Protein AF-A0A7V9S5X5-F1 (afdb_monomer_lite)

Radius of gyration: 24.32 Å; chains: 1; bounding box: 63×50×108 Å

pLDDT: mean 90.34, std 16.12, range [34.72, 98.94]

Sequence (319 aa):
MARSLAAAAFALISLLSMPTSYGGSATWFAKPLSNDWNTATNWLPTTVPNSPAESAVFDASDRTAISLSDSVEVNGLTFSAGASAYTITPGIPKTLTLGGTGIINHSGIRQTFVSTGSGTSFLPAFRFINGAAAGSSTMFVVNGGPGLPEFAGSPGIDFLDSSTADHASFAVHGGEVNQAHGGLISFSGRSTAGSGTFTNNGGAASEAGGGGITFSGASTAGSGTFTNGGGAGYSAGGGFTEFSDTSTAGSGTFINNGGAFRGAFEGFTVLFGTSTAGNGIFINNGASVDETAPGHTGFGGFATAGSGTFINNTGAVSG

Secondary structure (DSSP, 8-state):
-PPP--------------------EEEEPSS-SSSBTT-GGGEESSS---STT-EEEE-S-S--EEE-SS-EEEEEEEE-TT----EEE--TT--EEEEEEEEEE-SSS-EEEEE--BSS----SEEE-TT-B--SSEEEEEPPP---STT-BPPEEEE-TT-B-TT-EEEE---SSTTPPPPEEEE-TT-B-TT-EEEEPPPSSTTPPPPEEEE-TT-B-TT-EEEEPPP-STTPPPPEEEE-TT-B-TT-EEEEEPPSSTTPPPPEEEE-TT-B-TT-EEEEEPPSSTT-PPPEEEE-TT-B-TT-EEEEPPPSS--

Structure (mmCIF, N/CA/C/O backbone):
data_AF-A0A7V9S5X5-F1
#
_entry.id   AF-A0A7V9S5X5-F1
#
loop_
_atom_site.group_PDB
_atom_site.id
_atom_site.type_symbol
_atom_site.label_atom_id
_atom_site.label_alt_id
_atom_site.label_comp_id
_atom_site.label_asym_id
_atom_site.label_entity_id
_atom_site.label_seq_id
_atom_site.pdbx_PDB_ins_code
_atom_site.Cartn_x
_atom_site.Cartn_y
_atom_site.Cartn_z
_atom_site.occupancy
_atom_site.B_iso_or_equiv
_atom_site.auth_seq_id
_atom_site.auth_comp_id
_atom_site.auth_asym_id
_atom_site.auth_atom_id
_atom_site.pdbx_PDB_model_num
ATOM 1 N N . MET A 1 1 ? 40.181 -28.793 75.139 1.00 41.94 1 MET A N 1
ATOM 2 C CA . MET A 1 1 ? 39.935 -27.539 74.393 1.00 41.94 1 MET A CA 1
ATOM 3 C C . MET A 1 1 ? 39.116 -27.877 73.158 1.00 41.94 1 MET A C 1
ATOM 5 O O . MET A 1 1 ? 39.686 -28.306 72.167 1.00 41.94 1 MET A O 1
ATOM 9 N N . ALA A 1 2 ? 37.790 -27.773 73.240 1.00 34.72 2 ALA A N 1
ATOM 10 C CA . ALA A 1 2 ? 36.897 -27.993 72.104 1.00 34.72 2 ALA A CA 1
ATOM 11 C C . ALA A 1 2 ? 36.454 -26.626 71.565 1.00 34.72 2 ALA A C 1
ATOM 13 O O . ALA A 1 2 ? 35.961 -25.799 72.331 1.00 34.72 2 ALA A O 1
ATOM 14 N N . ARG A 1 3 ? 36.690 -26.376 70.273 1.00 40.75 3 ARG A N 1
ATOM 15 C CA . ARG A 1 3 ? 36.200 -25.200 69.541 1.00 40.75 3 ARG A CA 1
ATOM 16 C C . ARG A 1 3 ? 35.001 -25.611 68.688 1.00 40.75 3 ARG A C 1
ATOM 18 O O . ARG A 1 3 ? 35.014 -26.670 68.069 1.00 40.75 3 ARG A O 1
ATOM 25 N N . SER A 1 4 ? 33.984 -24.762 68.716 1.00 42.94 4 SER A N 1
ATOM 26 C CA . SER A 1 4 ? 32.728 -24.839 67.978 1.00 42.94 4 SER A CA 1
ATOM 27 C C . SER A 1 4 ? 32.932 -24.728 66.463 1.00 42.94 4 SER A C 1
ATOM 29 O O . SER A 1 4 ? 33.795 -23.981 66.005 1.00 42.94 4 SER A O 1
ATOM 31 N N . LEU A 1 5 ? 32.086 -25.417 65.690 1.00 39.12 5 LEU A N 1
ATOM 32 C CA . LEU A 1 5 ? 31.876 -25.141 64.269 1.00 39.12 5 LEU A CA 1
ATOM 33 C C . LEU A 1 5 ? 30.385 -24.874 64.039 1.00 39.12 5 LEU A C 1
ATOM 35 O O . LEU A 1 5 ? 29.538 -25.678 64.424 1.00 39.12 5 LEU A O 1
ATOM 39 N N . ALA A 1 6 ? 30.091 -23.726 63.439 1.00 39.06 6 ALA A N 1
ATOM 40 C CA . ALA A 1 6 ? 28.768 -23.263 63.051 1.00 39.06 6 ALA A CA 1
ATOM 41 C C . ALA A 1 6 ? 28.745 -22.961 61.543 1.00 39.06 6 ALA A C 1
ATOM 43 O O . ALA A 1 6 ? 29.772 -22.571 60.991 1.00 39.06 6 ALA A O 1
ATOM 44 N N . ALA A 1 7 ? 27.534 -23.037 60.971 1.00 36.56 7 ALA A N 1
ATOM 45 C CA . ALA A 1 7 ? 27.079 -22.496 59.679 1.00 36.56 7 ALA A CA 1
ATOM 46 C C . ALA A 1 7 ? 27.606 -23.203 58.402 1.00 36.56 7 ALA A C 1
ATOM 48 O O . ALA A 1 7 ? 28.710 -23.721 58.381 1.00 36.56 7 ALA A O 1
ATOM 49 N N . ALA A 1 8 ? 26.872 -23.298 57.288 1.00 36.72 8 ALA A N 1
ATOM 50 C CA . ALA A 1 8 ? 25.747 -22.496 56.811 1.00 36.72 8 ALA A CA 1
ATOM 51 C C . ALA A 1 8 ? 24.835 -23.313 55.867 1.00 36.72 8 ALA A C 1
ATOM 53 O O . ALA A 1 8 ? 25.320 -24.115 55.072 1.00 36.72 8 ALA A O 1
ATOM 54 N N . ALA A 1 9 ? 23.523 -23.064 55.915 1.00 40.03 9 ALA A N 1
ATOM 55 C CA . ALA A 1 9 ? 22.573 -23.501 54.895 1.00 40.03 9 ALA A CA 1
ATOM 56 C C . ALA A 1 9 ? 22.427 -22.386 53.846 1.00 40.03 9 ALA A C 1
ATOM 58 O O . ALA A 1 9 ? 21.991 -21.284 54.174 1.00 40.03 9 ALA A O 1
ATOM 59 N N . PHE A 1 10 ? 22.805 -22.658 52.596 1.00 41.94 10 PHE A N 1
ATOM 60 C CA . PHE A 1 10 ? 22.542 -21.765 51.468 1.00 41.94 10 PHE A CA 1
ATOM 61 C C . PHE A 1 10 ? 21.114 -22.003 50.963 1.00 41.94 10 PHE A C 1
ATOM 63 O O . PHE A 1 10 ? 20.824 -23.037 50.365 1.00 41.94 10 PHE A O 1
ATOM 70 N N . ALA A 1 11 ? 20.222 -21.044 51.213 1.00 40.19 11 ALA A N 1
ATOM 71 C CA . ALA A 1 11 ? 18.911 -20.989 50.581 1.00 40.19 11 ALA A CA 1
ATOM 72 C C . ALA A 1 11 ? 19.061 -20.388 49.175 1.00 40.19 11 ALA A C 1
ATOM 74 O O . ALA A 1 11 ? 19.469 -19.237 49.017 1.00 40.19 11 ALA A O 1
ATOM 75 N N . LEU A 1 12 ? 18.748 -21.183 48.154 1.00 41.31 12 LEU A N 1
ATOM 76 C CA . LEU A 1 12 ? 18.694 -20.755 46.761 1.00 41.31 12 LEU A CA 1
ATOM 77 C C . LEU A 1 12 ? 17.412 -19.931 46.552 1.00 41.31 12 LEU A C 1
ATOM 79 O O . LEU A 1 12 ? 16.322 -20.487 46.449 1.00 41.31 12 LEU A O 1
ATOM 83 N N . ILE A 1 13 ? 17.532 -18.604 46.517 1.00 46.84 13 ILE A N 1
ATOM 84 C CA . ILE A 1 13 ? 16.438 -17.716 46.106 1.00 46.84 13 ILE A CA 1
ATOM 85 C C . ILE A 1 13 ? 16.427 -17.702 44.576 1.00 46.84 13 ILE A C 1
ATOM 87 O O . ILE A 1 13 ? 17.192 -16.978 43.942 1.00 46.84 13 ILE A O 1
ATOM 91 N N . SER A 1 14 ? 15.566 -18.515 43.969 1.00 44.72 14 SER A N 1
ATOM 92 C CA . SER A 1 14 ? 15.210 -18.361 42.561 1.00 44.72 14 SER A CA 1
ATOM 93 C C . SER A 1 14 ? 14.316 -17.126 42.419 1.00 44.72 14 SER A C 1
ATOM 95 O O . SER A 1 14 ? 13.100 -17.212 42.600 1.00 44.72 14 SER A O 1
ATOM 97 N N . LEU A 1 15 ? 14.909 -15.967 42.111 1.00 40.62 15 LEU A N 1
ATOM 98 C CA . LEU A 1 15 ? 14.158 -14.849 41.543 1.00 40.62 15 LEU A CA 1
ATOM 99 C C . LEU A 1 15 ? 13.633 -15.296 40.172 1.00 40.62 15 LEU A C 1
ATOM 101 O O . LEU A 1 15 ? 14.357 -15.247 39.179 1.00 40.62 15 LEU A O 1
ATOM 105 N N . LEU A 1 16 ? 12.370 -15.722 40.108 1.00 41.03 16 LEU A N 1
ATOM 106 C CA . LEU A 1 16 ? 11.622 -15.643 38.860 1.00 41.03 16 LEU A CA 1
ATOM 107 C C . LEU A 1 16 ? 11.406 -14.158 38.565 1.00 41.03 16 LEU A C 1
ATOM 109 O O . LEU A 1 16 ? 10.440 -13.551 39.024 1.00 41.03 16 LEU A O 1
ATOM 113 N N . SER A 1 17 ? 12.312 -13.563 37.795 1.00 43.78 17 SER A N 1
ATOM 114 C CA . SER A 1 17 ? 11.986 -12.374 37.019 1.00 43.78 17 SER A CA 1
ATOM 115 C C . SER A 1 17 ? 10.973 -12.797 35.956 1.00 43.78 17 SER A C 1
ATOM 117 O O . SER A 1 17 ? 11.347 -13.218 34.862 1.00 43.78 17 SER A O 1
ATOM 119 N N . MET A 1 18 ? 9.683 -12.753 36.292 1.00 41.34 18 MET A N 1
ATOM 120 C CA . MET A 1 18 ? 8.650 -12.739 35.264 1.00 41.34 18 MET A CA 1
ATOM 121 C C . MET A 1 18 ? 8.892 -11.473 34.443 1.00 41.34 18 MET A C 1
ATOM 123 O O . MET A 1 18 ? 8.892 -10.388 35.033 1.00 41.34 18 MET A O 1
ATOM 127 N N . PRO A 1 19 ? 9.125 -11.549 33.122 1.00 42.12 19 PRO A N 1
ATOM 128 C CA . PRO A 1 19 ? 8.970 -10.356 32.321 1.00 42.12 19 PRO A CA 1
ATOM 129 C C . PRO A 1 19 ? 7.503 -9.959 32.467 1.00 42.12 19 PRO A C 1
ATOM 131 O O . PRO A 1 19 ? 6.603 -10.690 32.055 1.00 42.12 19 PRO A O 1
ATOM 134 N N . THR A 1 20 ? 7.240 -8.824 33.104 1.00 39.09 20 THR A N 1
ATOM 135 C CA . THR A 1 20 ? 5.944 -8.164 33.003 1.00 39.09 20 THR A CA 1
ATOM 136 C C . THR A 1 20 ? 5.789 -7.705 31.557 1.00 39.09 20 THR A C 1
ATOM 138 O O . THR A 1 20 ? 6.104 -6.567 31.220 1.00 39.09 20 THR A O 1
ATOM 141 N N . SER A 1 21 ? 5.344 -8.604 30.679 1.00 39.38 21 SER A N 1
ATOM 142 C CA . SER A 1 21 ? 4.702 -8.213 29.431 1.00 39.38 21 SER A CA 1
ATOM 143 C C . SER A 1 21 ? 3.352 -7.627 29.833 1.00 39.38 21 SER A C 1
ATOM 145 O O . SER A 1 21 ? 2.365 -8.342 29.973 1.00 39.38 21 SER A O 1
ATOM 147 N N . TYR A 1 22 ? 3.309 -6.321 30.100 1.00 48.03 22 TYR A N 1
ATOM 148 C CA . TYR A 1 22 ? 2.044 -5.586 30.116 1.00 48.03 22 TYR A CA 1
ATOM 149 C C . TYR A 1 22 ? 1.623 -5.344 28.663 1.00 48.03 22 TYR A C 1
ATOM 151 O O . TYR A 1 22 ? 1.585 -4.217 28.185 1.00 48.03 22 TYR A O 1
ATOM 159 N N . GLY A 1 23 ? 1.367 -6.434 27.939 1.00 55.59 23 GLY A N 1
ATOM 160 C CA . GLY A 1 23 ? 0.618 -6.391 26.695 1.00 55.59 23 GLY A CA 1
ATOM 161 C C . GLY A 1 23 ? -0.859 -6.496 27.031 1.00 55.59 23 GLY A C 1
ATOM 162 O O . GLY A 1 23 ? -1.426 -7.586 27.010 1.00 55.59 23 GLY A O 1
ATOM 163 N N . GLY A 1 24 ? -1.460 -5.381 27.451 1.00 79.56 24 GLY A N 1
ATOM 164 C CA . GLY A 1 24 ? -2.903 -5.321 27.660 1.00 79.56 24 GLY A CA 1
ATOM 165 C C . GLY A 1 24 ? -3.643 -5.591 26.350 1.00 79.56 24 GLY A C 1
ATOM 166 O O . GLY A 1 24 ? -3.124 -5.344 25.263 1.00 79.56 24 GLY A O 1
ATOM 167 N N . SER A 1 25 ? -4.865 -6.102 26.431 1.00 90.88 25 SER A N 1
ATOM 168 C CA . SER A 1 25 ? -5.758 -6.114 25.275 1.00 90.88 25 SER A CA 1
ATOM 169 C C . SER A 1 25 ? -7.074 -5.457 25.638 1.00 90.88 25 SER A C 1
ATOM 171 O O . SER A 1 25 ? -7.519 -5.527 26.786 1.00 90.88 25 SER A O 1
ATOM 173 N N . ALA A 1 26 ? -7.672 -4.802 24.652 1.00 97.12 26 ALA A N 1
ATOM 174 C CA . ALA A 1 26 ? -8.984 -4.201 24.769 1.00 97.12 26 ALA A CA 1
ATOM 175 C C . ALA A 1 26 ? -9.848 -4.694 23.608 1.00 97.12 26 ALA A C 1
ATOM 177 O O . ALA A 1 26 ? -9.416 -4.702 22.456 1.00 97.12 26 ALA A O 1
ATOM 178 N N . THR A 1 27 ? -11.062 -5.135 23.925 1.00 98.38 27 THR A N 1
ATOM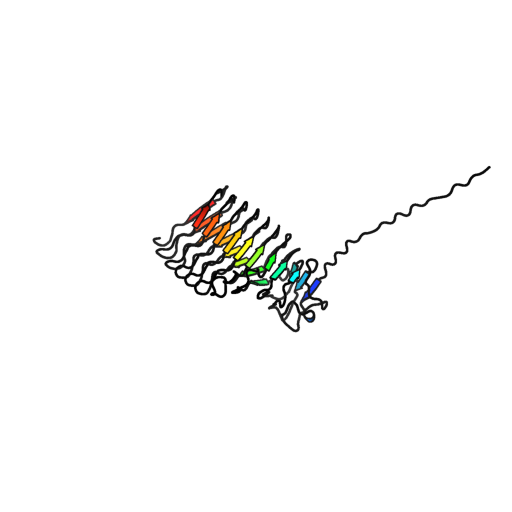 179 C CA . THR A 1 27 ? -12.001 -5.723 22.967 1.00 98.38 27 THR A CA 1
ATOM 180 C C . THR A 1 27 ? -13.062 -4.706 22.585 1.00 98.38 27 THR A C 1
ATOM 182 O O . THR A 1 27 ? -13.692 -4.120 23.464 1.00 98.38 27 THR A O 1
ATOM 185 N N . TRP A 1 28 ? -13.270 -4.486 21.292 1.00 98.62 28 TRP A N 1
ATOM 186 C CA . TRP A 1 28 ? -14.337 -3.624 20.793 1.00 98.62 28 TRP A CA 1
ATOM 187 C C . TRP A 1 28 ? -15.698 -4.207 21.173 1.00 98.62 28 TRP A C 1
ATOM 189 O O . TRP A 1 28 ? -15.959 -5.392 20.955 1.00 98.62 28 TRP A O 1
ATOM 199 N N . PHE A 1 29 ? -16.575 -3.396 21.764 1.00 97.88 29 PHE A N 1
ATOM 200 C CA . PHE A 1 29 ? -17.861 -3.894 22.241 1.00 97.88 29 PHE A CA 1
ATOM 201 C C . PHE A 1 29 ? -18.743 -4.430 21.109 1.00 97.88 29 PHE A C 1
ATOM 203 O O . PHE A 1 29 ? -18.710 -3.965 19.969 1.00 97.88 29 PHE A O 1
ATOM 210 N N . ALA A 1 30 ? -19.643 -5.347 21.470 1.00 97.62 30 ALA A N 1
ATOM 211 C CA . ALA A 1 30 ? -20.687 -5.808 20.562 1.00 97.62 30 ALA A CA 1
ATOM 212 C C . ALA A 1 30 ? -21.697 -4.703 20.194 1.00 97.62 30 ALA A C 1
ATOM 214 O O . ALA A 1 30 ? -22.331 -4.782 19.146 1.00 97.62 30 ALA A O 1
ATOM 215 N N . LYS A 1 31 ? -21.858 -3.702 21.073 1.00 97.44 31 LYS A N 1
ATOM 216 C CA . LYS A 1 31 ? -22.750 -2.542 20.910 1.00 97.44 31 LYS A CA 1
ATOM 217 C C . LYS A 1 31 ? -22.115 -1.267 21.488 1.00 97.44 31 LYS A C 1
ATOM 219 O O . LYS A 1 31 ? -22.556 -0.792 22.538 1.00 97.44 31 LYS A O 1
ATOM 224 N N . PRO A 1 32 ? -21.029 -0.752 20.891 1.00 97.38 32 PRO A N 1
ATOM 225 C CA . PRO A 1 32 ? -20.356 0.453 21.374 1.00 97.38 32 PRO A CA 1
ATOM 226 C C . PRO A 1 32 ? -21.280 1.671 21.230 1.00 97.38 32 PRO A C 1
ATOM 228 O O . PRO A 1 32 ? -22.263 1.626 20.492 1.00 97.38 32 PRO A O 1
ATOM 231 N N . LEU A 1 33 ? -20.986 2.779 21.915 1.00 94.81 33 LEU A N 1
ATOM 232 C CA . LEU A 1 33 ? -21.828 3.987 21.892 1.00 94.81 33 LEU A CA 1
ATOM 233 C C . LEU A 1 33 ? -21.559 4.883 20.687 1.00 94.81 33 LEU A C 1
ATOM 235 O O . LEU A 1 33 ? -22.497 5.503 20.179 1.00 94.81 33 LEU A O 1
ATOM 239 N N . SER A 1 34 ? -20.339 4.863 20.163 1.00 97.88 34 SER A N 1
ATOM 240 C CA . SER A 1 34 ? -19.958 5.508 18.905 1.00 97.88 34 SER A CA 1
ATOM 241 C C . SER A 1 34 ? -19.141 4.545 18.038 1.00 97.88 34 SER A C 1
ATOM 243 O O . SER A 1 34 ? -19.052 3.353 18.327 1.00 97.88 34 SER A O 1
ATOM 245 N N . ASN A 1 35 ? -18.587 5.052 16.942 1.00 98.06 35 ASN A N 1
ATOM 246 C CA . ASN A 1 35 ? -17.660 4.339 16.072 1.00 98.06 35 ASN A CA 1
ATOM 247 C C . ASN A 1 35 ? -16.204 4.825 16.216 1.00 98.06 35 ASN A C 1
ATOM 249 O O . ASN A 1 35 ? -15.349 4.467 15.412 1.00 98.06 35 ASN A O 1
ATOM 253 N N . ASP A 1 36 ? -15.934 5.665 17.215 1.00 98.38 36 ASP A N 1
ATOM 254 C CA . ASP A 1 36 ? -14.624 6.263 17.449 1.00 98.38 36 ASP A CA 1
ATOM 255 C C . ASP A 1 36 ? -13.731 5.331 18.276 1.00 98.38 36 ASP A C 1
ATOM 257 O O . ASP A 1 36 ? -14.073 4.964 19.405 1.00 98.38 36 ASP A O 1
ATOM 261 N N . TRP A 1 37 ? -12.573 4.975 17.722 1.00 98.62 37 TRP A N 1
ATOM 262 C CA . TRP A 1 37 ? -11.545 4.184 18.391 1.00 98.62 37 TRP A CA 1
ATOM 263 C C . TRP A 1 37 ? -11.112 4.839 19.700 1.00 98.62 37 TRP A C 1
ATOM 265 O O . TRP A 1 37 ? -10.952 4.156 20.706 1.00 98.62 37 TRP A O 1
ATOM 275 N N . ASN A 1 38 ? -10.945 6.160 19.740 1.00 98.38 38 ASN A N 1
ATOM 276 C CA . ASN A 1 38 ? -10.369 6.838 20.906 1.00 98.38 38 ASN A CA 1
ATOM 277 C C . ASN A 1 38 ? -11.386 7.074 22.040 1.00 98.38 38 ASN A C 1
ATOM 279 O O . ASN A 1 38 ? -11.056 7.682 23.059 1.00 98.38 38 ASN A O 1
ATOM 283 N N . THR A 1 39 ? -12.609 6.554 21.912 1.00 98.19 39 THR A N 1
ATOM 284 C CA . THR A 1 39 ? -13.631 6.602 22.959 1.00 98.19 39 THR A CA 1
ATOM 285 C C . THR A 1 39 ? -13.532 5.359 23.855 1.00 98.19 39 THR A C 1
ATOM 287 O O . THR A 1 39 ? -13.937 4.262 23.475 1.00 98.19 39 THR A O 1
ATOM 290 N N . ALA A 1 40 ? -13.038 5.524 25.088 1.00 97.50 40 ALA A N 1
ATOM 291 C CA . ALA A 1 40 ? -12.785 4.423 26.034 1.00 97.50 40 ALA A CA 1
ATOM 292 C C . ALA A 1 40 ? -14.012 3.544 26.344 1.00 97.50 40 ALA A C 1
ATOM 294 O O . ALA A 1 40 ? -13.870 2.356 26.616 1.00 97.50 40 ALA A O 1
ATOM 295 N N . THR A 1 41 ? -15.224 4.101 26.287 1.00 97.19 41 THR A N 1
ATOM 296 C CA . THR A 1 41 ? -16.475 3.362 26.531 1.00 97.19 41 THR A CA 1
ATOM 297 C C . THR A 1 41 ? -16.884 2.439 25.380 1.00 97.19 41 THR A C 1
ATOM 299 O O . THR A 1 41 ? -17.840 1.683 25.534 1.00 97.19 41 THR A O 1
ATOM 302 N N . ASN A 1 42 ? -16.168 2.461 24.251 1.00 98.12 42 ASN A N 1
ATOM 303 C CA . ASN A 1 42 ? -16.351 1.510 23.152 1.00 98.12 42 ASN A CA 1
ATOM 304 C C . ASN A 1 42 ? -15.529 0.219 23.328 1.00 98.12 42 ASN A C 1
ATOM 306 O O . ASN A 1 42 ? -15.701 -0.714 22.544 1.00 98.12 42 ASN A O 1
ATOM 310 N N . TRP A 1 43 ? -14.698 0.138 24.373 1.00 98.25 43 TRP A N 1
ATOM 311 C CA . TRP A 1 43 ? -13.783 -0.974 24.626 1.00 98.25 43 TRP A CA 1
ATOM 312 C C . TRP A 1 43 ? -14.052 -1.694 25.952 1.00 98.25 43 TRP A C 1
ATOM 314 O O . TRP A 1 43 ? -14.516 -1.092 26.923 1.00 98.25 43 TRP A O 1
ATOM 324 N N . LEU A 1 44 ? -13.698 -2.980 26.004 1.00 96.19 44 LEU A N 1
ATOM 325 C CA . LEU A 1 44 ? -13.680 -3.820 27.201 1.00 96.19 44 LEU A CA 1
ATOM 326 C C . LEU A 1 44 ? -12.260 -4.368 27.474 1.00 96.19 44 LEU A C 1
ATOM 328 O O . LEU A 1 44 ? -11.752 -5.116 26.637 1.00 96.19 44 LEU A O 1
ATOM 332 N N . PRO A 1 45 ? -11.638 -4.090 28.640 1.00 95.69 45 PRO A N 1
ATOM 333 C CA . PRO A 1 45 ? -12.070 -3.112 29.646 1.00 95.69 45 PRO A CA 1
ATOM 334 C C . PRO A 1 45 ? -12.150 -1.697 29.052 1.00 95.69 45 PRO A C 1
ATOM 336 O O . PRO A 1 45 ? -11.675 -1.477 27.943 1.00 95.69 45 PRO A O 1
ATOM 339 N N . THR A 1 46 ? -12.775 -0.752 29.768 1.00 94.62 46 THR A N 1
ATOM 340 C CA . THR A 1 46 ? -13.028 0.628 29.301 1.00 94.62 46 THR A CA 1
ATOM 341 C C . THR A 1 46 ? -11.748 1.465 29.233 1.00 94.62 46 THR A C 1
ATOM 343 O O . THR A 1 46 ? -11.570 2.442 29.963 1.00 94.62 46 THR A O 1
ATOM 346 N N . THR A 1 47 ? -10.833 1.034 28.379 1.00 93.94 47 THR A N 1
ATOM 347 C CA . THR A 1 47 ? -9.496 1.556 28.126 1.00 93.94 47 THR A CA 1
ATOM 348 C C . THR A 1 47 ? -9.271 1.501 26.624 1.00 93.94 47 THR A C 1
ATOM 350 O O . THR A 1 47 ? -9.543 0.480 25.995 1.00 93.94 47 THR A O 1
ATOM 353 N N . VAL A 1 48 ? -8.780 2.592 26.045 1.00 97.12 48 VAL A N 1
ATOM 354 C CA . VAL A 1 48 ? -8.460 2.643 24.616 1.00 97.12 48 VAL A CA 1
ATOM 355 C C . VAL A 1 48 ? -7.124 1.930 24.394 1.00 97.12 48 VAL A C 1
ATOM 357 O O . VAL A 1 48 ? -6.147 2.358 25.006 1.00 97.12 48 VAL A O 1
ATOM 360 N N . PRO A 1 49 ? -7.043 0.908 23.523 1.00 97.12 49 PRO A N 1
ATOM 361 C CA . PRO A 1 49 ? -5.760 0.343 23.126 1.00 97.12 49 PRO A CA 1
ATOM 362 C C . PRO A 1 49 ? -5.000 1.395 22.308 1.00 97.12 49 PRO A C 1
ATOM 364 O O . PRO A 1 49 ? -5.453 1.787 21.226 1.00 97.12 49 PRO A O 1
ATOM 367 N N . ASN A 1 50 ? -3.897 1.905 22.860 1.00 96.88 50 ASN A N 1
ATOM 368 C CA . ASN A 1 50 ? -3.101 2.984 22.266 1.00 96.88 50 ASN A CA 1
ATOM 369 C C . ASN A 1 50 ? -1.654 3.008 22.793 1.00 96.88 50 ASN A C 1
ATOM 371 O O . ASN A 1 50 ? -1.118 4.054 23.170 1.00 96.88 50 ASN A O 1
ATOM 375 N N . SER A 1 51 ? -1.022 1.840 22.868 1.00 95.25 51 SER A N 1
ATOM 376 C CA . SER A 1 51 ? 0.413 1.732 23.104 1.00 95.25 51 SER A CA 1
ATOM 377 C C . SER A 1 51 ? 1.029 0.569 22.316 1.00 95.25 51 SER A C 1
ATOM 379 O O . SER A 1 51 ? 0.342 -0.418 22.044 1.00 95.25 51 SER A O 1
ATOM 381 N N . PRO A 1 52 ? 2.345 0.599 22.023 1.00 95.62 52 PRO A N 1
ATOM 382 C CA . PRO A 1 52 ? 3.022 -0.457 21.255 1.00 95.62 52 PRO A CA 1
ATOM 383 C C . PRO A 1 52 ? 2.934 -1.864 21.875 1.00 95.62 52 PRO A C 1
ATOM 385 O O . PRO A 1 52 ? 3.193 -2.868 21.206 1.00 95.62 52 PRO A O 1
ATOM 388 N N . ALA A 1 53 ? 2.612 -1.952 23.169 1.00 93.50 53 ALA A N 1
ATOM 389 C CA . ALA A 1 53 ? 2.439 -3.213 23.878 1.00 93.50 53 ALA A CA 1
ATOM 390 C C . ALA A 1 53 ? 1.005 -3.759 23.778 1.00 93.50 53 ALA A C 1
ATOM 392 O O . ALA A 1 53 ? 0.802 -4.961 23.931 1.00 93.50 53 ALA A O 1
ATOM 393 N N . GLU A 1 54 ? 0.012 -2.909 23.518 1.00 94.69 54 GLU A N 1
ATOM 394 C CA . GLU A 1 54 ? -1.397 -3.286 23.581 1.00 94.69 54 GLU A CA 1
ATOM 395 C C . GLU A 1 54 ? -1.920 -3.861 22.269 1.00 94.69 54 GLU A C 1
ATOM 397 O O . GLU A 1 54 ? -1.524 -3.438 21.188 1.00 94.69 54 GLU A O 1
ATOM 402 N N . SER A 1 55 ? -2.853 -4.808 22.355 1.00 94.94 55 SER A N 1
ATOM 403 C CA . SER A 1 55 ? -3.567 -5.340 21.187 1.00 94.94 55 SER A CA 1
ATOM 404 C C . SER A 1 55 ? -5.038 -4.940 21.205 1.00 94.94 55 SER A C 1
ATOM 406 O O . SER A 1 55 ? -5.699 -5.006 22.243 1.00 94.94 55 SER A O 1
ATOM 408 N N . ALA A 1 56 ? -5.570 -4.573 20.043 1.00 98.31 56 ALA A N 1
ATOM 409 C CA . ALA A 1 56 ? -7.002 -4.362 19.861 1.00 98.31 56 ALA A CA 1
ATOM 410 C C . ALA A 1 56 ? -7.661 -5.652 19.365 1.00 98.31 56 ALA A C 1
ATOM 412 O O . ALA A 1 56 ? -7.213 -6.248 18.382 1.00 98.31 56 ALA A O 1
ATOM 413 N N . VAL A 1 57 ? -8.722 -6.080 20.043 1.00 98.56 57 VAL A N 1
ATOM 414 C CA . VAL A 1 57 ? -9.465 -7.302 19.718 1.00 98.56 57 VAL A CA 1
ATOM 415 C C . VAL A 1 57 ? -10.841 -6.934 19.175 1.00 98.56 57 VAL A C 1
ATOM 417 O O . VAL A 1 57 ? -11.532 -6.076 19.721 1.00 98.56 57 VAL A O 1
ATOM 420 N N . PHE A 1 58 ? -11.244 -7.591 18.095 1.00 98.75 58 PHE A N 1
ATOM 421 C CA . PHE A 1 58 ? -12.510 -7.374 17.410 1.00 98.75 58 PHE A CA 1
ATOM 422 C C . PHE A 1 58 ? -13.299 -8.677 17.341 1.00 98.75 58 PHE A C 1
ATOM 424 O O . PHE A 1 58 ? -12.868 -9.634 16.697 1.00 98.75 58 PHE A O 1
ATOM 431 N N . ASP A 1 59 ? -14.476 -8.675 17.965 1.00 98.56 59 ASP A N 1
ATOM 432 C CA . ASP A 1 59 ? -15.441 -9.779 17.953 1.00 98.56 59 ASP A CA 1
ATOM 433 C C . ASP A 1 59 ? -16.675 -9.400 17.109 1.00 98.56 59 ASP A C 1
ATOM 435 O O . ASP A 1 59 ? -16.608 -8.541 16.226 1.00 98.56 59 ASP A O 1
ATOM 439 N N . ALA A 1 60 ? -17.822 -10.046 17.320 1.00 98.38 60 ALA A N 1
ATOM 440 C CA . ALA A 1 60 ? -19.075 -9.635 16.693 1.00 98.38 60 ALA A CA 1
ATOM 441 C C . ALA A 1 60 ? -19.536 -8.270 17.235 1.00 98.38 60 ALA A C 1
ATOM 443 O O . ALA A 1 60 ? -19.610 -8.084 18.449 1.00 98.38 60 ALA A O 1
ATOM 444 N N . SER A 1 61 ? -19.889 -7.335 16.347 1.00 98.62 61 SER A N 1
ATOM 445 C CA . SER A 1 61 ? -20.379 -6.000 16.712 1.00 98.62 61 SER A CA 1
ATOM 446 C C . SER A 1 61 ? -21.427 -5.482 15.729 1.00 98.62 61 SER A C 1
ATOM 448 O O . SER A 1 61 ? -21.382 -5.790 14.538 1.00 98.62 61 SER A O 1
ATOM 450 N N . ASP A 1 62 ? -22.367 -4.671 16.217 1.00 98.06 62 ASP A N 1
ATOM 451 C CA . ASP A 1 62 ? -23.309 -3.917 15.376 1.00 98.06 62 ASP A CA 1
ATOM 452 C C . ASP A 1 62 ? -22.708 -2.616 14.809 1.00 98.06 62 ASP A C 1
ATOM 454 O O . ASP A 1 62 ? -23.332 -1.937 13.990 1.00 98.06 62 ASP A O 1
ATOM 458 N N . ARG A 1 63 ? -21.476 -2.282 15.212 1.00 98.44 63 ARG A N 1
ATOM 459 C CA . ARG A 1 63 ? -20.745 -1.072 14.825 1.00 98.44 63 ARG A CA 1
ATOM 460 C C . ARG A 1 63 ? -19.371 -1.449 14.302 1.00 98.44 63 ARG A C 1
ATOM 462 O O . ARG A 1 63 ? -18.410 -1.583 15.056 1.00 98.44 63 ARG A O 1
ATOM 469 N N . THR A 1 64 ? -19.289 -1.592 12.986 1.00 98.62 64 THR A N 1
ATOM 470 C CA . THR A 1 64 ? -18.110 -2.150 12.316 1.00 98.62 64 THR A CA 1
ATOM 471 C C . THR A 1 64 ? -17.316 -1.133 11.494 1.00 98.62 64 THR A C 1
ATOM 473 O O . THR A 1 64 ? -16.216 -1.441 11.046 1.00 98.62 64 THR A O 1
ATOM 476 N N . ALA A 1 65 ? -17.841 0.080 11.303 1.00 98.56 65 ALA A N 1
ATOM 477 C CA . ALA A 1 65 ? -17.190 1.160 10.561 1.00 98.56 65 ALA A CA 1
ATOM 478 C C . ALA A 1 65 ? -16.430 2.099 11.511 1.00 98.56 65 ALA A C 1
ATOM 480 O O . ALA A 1 65 ? -16.987 3.097 11.965 1.00 98.56 65 ALA A O 1
ATOM 481 N N . ILE A 1 66 ? -15.182 1.768 11.832 1.00 98.62 66 ILE A N 1
ATOM 482 C CA . ILE A 1 66 ? -14.393 2.426 12.881 1.00 98.62 66 ILE A CA 1
ATOM 483 C C . ILE A 1 66 ? -13.607 3.613 12.321 1.00 98.62 66 ILE A C 1
ATOM 485 O O . ILE A 1 66 ? -12.950 3.494 11.285 1.00 98.62 66 ILE A O 1
ATOM 489 N N . SER A 1 67 ? -13.634 4.733 13.044 1.00 97.69 67 SER A N 1
ATOM 490 C CA . SER A 1 67 ? -12.824 5.930 12.788 1.00 97.69 67 SER A CA 1
ATOM 491 C C . SER A 1 67 ? -11.911 6.266 13.963 1.00 97.69 67 SER A C 1
ATOM 493 O O . SER A 1 67 ? -12.174 5.825 15.078 1.00 97.69 67 SER A O 1
ATOM 495 N N . LEU A 1 68 ? -10.868 7.068 13.740 1.00 97.75 68 LEU A N 1
ATOM 496 C CA . LEU A 1 68 ? -9.990 7.570 14.801 1.00 97.75 68 LEU A CA 1
ATOM 497 C C . LEU A 1 68 ? -10.195 9.083 14.973 1.00 97.75 68 LEU A C 1
ATOM 499 O O . LEU A 1 68 ? -10.106 9.848 14.014 1.00 97.75 68 LEU A O 1
ATOM 503 N N . SER A 1 69 ? -10.439 9.536 16.201 1.00 97.25 69 SER A N 1
ATOM 504 C CA . SER A 1 69 ? -10.369 10.958 16.561 1.00 97.25 69 SER A CA 1
ATOM 505 C C . SER A 1 69 ? -8.960 11.393 16.981 1.00 97.25 69 SER A C 1
ATOM 507 O O . SER A 1 69 ? -8.654 12.590 16.957 1.00 97.25 69 SER A O 1
ATOM 509 N N . ASP A 1 70 ? -8.059 10.443 17.255 1.00 96.81 70 ASP A N 1
ATOM 510 C CA . ASP A 1 70 ? -6.623 10.678 17.377 1.00 96.81 70 ASP A CA 1
ATOM 511 C C . ASP A 1 70 ? -5.762 9.531 16.840 1.00 96.81 70 ASP A C 1
ATOM 513 O O . ASP A 1 70 ? -6.225 8.396 16.757 1.00 96.81 70 ASP A O 1
ATOM 517 N N . SER A 1 71 ? -4.515 9.827 16.459 1.00 96.31 71 SER A N 1
ATOM 518 C CA . SER A 1 71 ? -3.578 8.805 15.977 1.00 96.31 71 SER A CA 1
ATOM 519 C C . SER A 1 71 ? -3.324 7.766 17.063 1.00 96.31 71 SER A C 1
ATOM 521 O O . SER A 1 71 ? -3.255 8.095 18.249 1.00 96.31 71 SER A O 1
ATOM 523 N N . VAL A 1 72 ? -3.186 6.512 16.641 1.00 97.56 72 VAL A N 1
ATOM 524 C CA . VAL A 1 72 ? -3.059 5.368 17.542 1.00 97.56 72 VAL A CA 1
ATOM 525 C C . VAL A 1 72 ? -1.845 4.534 17.171 1.00 97.56 72 VAL A C 1
ATOM 527 O O . VAL A 1 72 ? -1.586 4.309 15.989 1.00 97.56 72 VAL A O 1
ATOM 530 N N . GLU A 1 73 ? -1.135 4.030 18.174 1.00 98.00 73 GLU A N 1
ATOM 531 C CA . GLU A 1 73 ? -0.166 2.947 18.006 1.00 98.00 73 GLU A CA 1
ATOM 532 C C . GLU A 1 73 ? -0.588 1.734 18.833 1.00 98.00 73 GLU A C 1
ATOM 534 O O . GLU A 1 73 ? -0.905 1.863 20.011 1.00 98.00 73 GLU A O 1
ATOM 539 N N . VAL A 1 74 ? -0.583 0.552 18.220 1.00 98.44 74 VAL A N 1
ATOM 540 C CA . VAL A 1 74 ? -0.834 -0.725 18.897 1.00 98.44 74 VAL A CA 1
ATOM 541 C C . VAL A 1 74 ? 0.174 -1.781 18.457 1.00 98.44 74 VAL A C 1
ATOM 543 O O . VAL A 1 74 ? 0.795 -1.691 17.395 1.00 98.44 74 VAL A O 1
ATOM 546 N N . ASN A 1 75 ? 0.324 -2.827 19.263 1.00 97.50 75 ASN A N 1
ATOM 547 C CA . ASN A 1 75 ? 1.058 -4.029 18.888 1.00 97.50 75 ASN A CA 1
ATOM 548 C C . ASN A 1 75 ? 0.449 -4.684 17.643 1.00 97.50 75 ASN A C 1
ATOM 550 O O . ASN A 1 75 ? 1.159 -5.073 16.713 1.00 97.50 75 ASN A O 1
ATOM 554 N N . GLY A 1 76 ? -0.877 -4.804 17.635 1.00 98.00 76 GLY A N 1
ATOM 555 C CA . GLY A 1 76 ? -1.591 -5.497 16.584 1.00 98.00 76 GLY A CA 1
ATOM 556 C C . GLY A 1 76 ? -3.105 -5.479 16.745 1.00 98.00 76 GLY A C 1
ATOM 557 O O . GLY A 1 76 ? -3.650 -5.040 17.761 1.00 98.00 76 GLY A O 1
ATOM 558 N N . LEU A 1 77 ? -3.769 -5.974 15.705 1.00 98.75 77 LEU A N 1
ATOM 559 C CA . LEU A 1 77 ? -5.211 -6.147 15.607 1.00 98.75 77 LEU A CA 1
ATOM 560 C C . LEU A 1 77 ? -5.520 -7.637 15.530 1.00 98.75 77 LEU A C 1
ATOM 562 O O . LEU A 1 77 ? -4.967 -8.337 14.683 1.00 98.75 77 LEU A O 1
ATOM 566 N N . THR A 1 78 ? -6.433 -8.117 16.365 1.00 98.56 78 THR A N 1
ATOM 567 C CA . THR A 1 78 ? -6.919 -9.499 16.307 1.00 98.56 78 THR A CA 1
ATOM 568 C C . THR A 1 78 ? -8.411 -9.506 16.021 1.00 98.56 78 THR A C 1
ATOM 570 O O . THR A 1 78 ? -9.193 -9.012 16.824 1.00 98.56 78 THR A O 1
ATOM 573 N N . PHE A 1 79 ? -8.815 -10.090 14.895 1.00 98.81 79 PHE A N 1
ATOM 574 C CA . PHE A 1 79 ? -10.220 -10.365 14.589 1.00 98.81 79 PHE A CA 1
ATOM 575 C C . PHE A 1 79 ? -10.517 -11.819 14.941 1.00 98.81 79 PHE A C 1
ATOM 577 O O . PHE A 1 79 ? -10.035 -12.729 14.263 1.00 98.81 79 PHE A O 1
ATOM 584 N N . SER A 1 80 ? -11.281 -12.043 16.006 1.00 98.38 80 SER A N 1
ATOM 585 C CA . SER A 1 80 ? -11.595 -13.384 16.506 1.00 98.38 80 SER A CA 1
ATOM 586 C C . SER A 1 80 ? -12.493 -14.160 15.545 1.00 98.38 80 SER A C 1
ATOM 588 O O . SER A 1 80 ? -13.144 -13.592 14.667 1.00 98.38 80 SER A O 1
ATOM 590 N N . ALA A 1 81 ? -12.579 -15.478 15.731 1.00 98.19 81 ALA A N 1
ATOM 591 C CA . ALA A 1 81 ? -13.517 -16.316 14.987 1.00 98.19 81 ALA A CA 1
ATOM 592 C C . ALA A 1 81 ? -14.961 -15.802 15.122 1.00 98.19 81 ALA A C 1
ATOM 594 O O . ALA A 1 81 ? -15.448 -15.579 16.228 1.00 98.19 81 ALA A O 1
ATOM 595 N N . GLY A 1 82 ? -15.646 -15.614 13.988 1.00 95.88 82 GLY A N 1
ATOM 596 C CA . GLY A 1 82 ? -17.006 -15.067 13.958 1.00 95.88 82 GLY A CA 1
ATOM 597 C C . GLY A 1 82 ? -17.104 -13.551 14.163 1.00 95.88 82 GLY A C 1
ATOM 598 O O . GLY A 1 82 ? -18.219 -13.043 14.289 1.00 95.88 82 GLY A O 1
ATOM 599 N N . ALA A 1 83 ? -15.982 -12.821 14.185 1.00 98.69 83 ALA A N 1
ATOM 600 C CA . ALA A 1 83 ? -16.011 -11.364 14.186 1.00 98.69 83 ALA A CA 1
ATOM 601 C C . ALA A 1 83 ? -16.736 -10.816 12.950 1.00 98.69 83 ALA A C 1
ATOM 603 O O . ALA A 1 83 ? -16.717 -11.416 11.873 1.00 98.69 83 ALA A O 1
ATOM 604 N N . SER A 1 84 ? -17.378 -9.661 13.110 1.00 98.75 84 SER A N 1
ATOM 605 C CA . SER A 1 84 ? -18.087 -8.988 12.020 1.00 98.75 84 SER A CA 1
ATOM 606 C C . SER A 1 84 ? -17.120 -8.461 10.947 1.00 98.75 84 SER A C 1
ATOM 608 O O . SER A 1 84 ? -15.905 -8.438 11.135 1.00 98.75 84 SER A O 1
ATOM 610 N N . ALA A 1 85 ? -17.649 -8.054 9.789 1.00 98.62 85 ALA A N 1
ATOM 611 C CA . ALA A 1 85 ? -16.843 -7.420 8.746 1.00 98.62 85 ALA A CA 1
ATOM 612 C C . ALA A 1 85 ? -16.587 -5.956 9.126 1.00 98.62 85 ALA A C 1
ATOM 614 O O . ALA A 1 85 ? -17.463 -5.103 8.958 1.00 98.62 85 ALA A O 1
ATOM 615 N N . TYR A 1 86 ? -15.403 -5.676 9.660 1.00 98.88 86 TYR A N 1
ATOM 616 C CA . TYR A 1 86 ? -14.950 -4.340 10.016 1.00 98.88 86 TYR A CA 1
ATOM 617 C C . TYR A 1 86 ? -14.389 -3.592 8.815 1.00 98.88 86 TYR A C 1
ATOM 619 O O . TYR A 1 86 ? -13.734 -4.149 7.930 1.00 98.88 86 TYR A O 1
ATOM 627 N N . THR A 1 87 ? -14.655 -2.291 8.821 1.00 98.81 87 THR A N 1
ATOM 628 C CA . THR A 1 87 ? -13.992 -1.302 7.982 1.00 98.81 87 THR A CA 1
ATOM 629 C C . THR A 1 87 ? -13.329 -0.291 8.901 1.00 98.81 87 THR A C 1
ATOM 631 O O . THR A 1 87 ? -14.020 0.420 9.626 1.00 98.81 87 THR A O 1
ATOM 634 N N . ILE A 1 88 ? -12.000 -0.223 8.887 1.00 98.75 88 ILE A N 1
ATOM 635 C CA . ILE A 1 88 ? -11.238 0.726 9.703 1.00 98.75 88 ILE A CA 1
ATOM 636 C C . ILE A 1 88 ? -10.739 1.846 8.798 1.00 98.75 88 ILE A C 1
ATOM 638 O O . ILE A 1 88 ? -10.030 1.601 7.824 1.00 98.75 88 ILE A O 1
ATOM 642 N N . THR A 1 89 ? -11.126 3.076 9.121 1.00 97.44 89 THR A N 1
ATOM 643 C CA . THR A 1 89 ? -10.741 4.291 8.396 1.00 97.44 89 THR A CA 1
ATOM 644 C C . THR A 1 89 ? -10.202 5.298 9.407 1.00 97.44 89 THR A C 1
ATOM 646 O O . THR A 1 89 ? -11.001 6.008 10.014 1.00 97.44 89 THR A O 1
ATOM 649 N N . PRO A 1 90 ? -8.874 5.391 9.619 1.00 94.94 90 PRO A N 1
ATOM 650 C CA . PRO A 1 90 ? -8.279 6.350 10.553 1.00 94.94 90 PRO A CA 1
ATOM 651 C C . PRO A 1 90 ? -8.818 7.772 10.384 1.00 94.94 90 PRO A C 1
ATOM 653 O O . PRO A 1 90 ? -9.045 8.473 11.363 1.00 94.94 90 PRO A O 1
ATOM 656 N N . GLY A 1 91 ? -9.116 8.167 9.146 1.00 86.50 91 GLY A N 1
ATOM 657 C CA . GLY A 1 91 ? -9.516 9.529 8.839 1.00 86.50 91 GLY A CA 1
ATOM 658 C C . GLY A 1 91 ? -8.314 10.467 8.878 1.00 86.50 91 GLY A C 1
ATOM 659 O O . GLY A 1 91 ? -7.183 10.084 9.169 1.00 86.50 91 GLY A O 1
ATOM 660 N N . ILE A 1 92 ? -8.541 11.723 8.525 1.00 82.06 92 ILE A N 1
ATOM 661 C CA . ILE A 1 92 ? -7.463 12.690 8.315 1.00 82.06 92 ILE A CA 1
ATOM 662 C C . ILE A 1 92 ? -7.352 13.596 9.546 1.00 82.06 92 ILE A C 1
ATOM 664 O O . ILE A 1 92 ? -8.385 14.033 10.056 1.00 82.06 92 ILE A O 1
ATOM 668 N N . PRO A 1 93 ? -6.139 13.965 9.999 1.00 88.31 93 PRO A N 1
ATOM 669 C CA . PRO A 1 93 ? -4.809 13.533 9.549 1.00 88.31 93 PRO A CA 1
ATOM 670 C C . PRO A 1 93 ? -4.254 12.413 10.451 1.00 88.31 93 PRO A C 1
ATOM 672 O O . PRO A 1 93 ? -3.175 12.557 11.026 1.00 88.31 93 PRO A O 1
ATOM 675 N N . LYS A 1 94 ? -5.029 11.349 10.682 1.00 92.12 94 LYS A N 1
ATOM 676 C CA . LYS A 1 94 ? -4.726 10.347 11.709 1.00 92.12 94 LYS A CA 1
ATOM 677 C C . LYS A 1 94 ? -4.009 9.142 11.115 1.00 92.12 94 LYS A C 1
ATOM 679 O O . LYS A 1 94 ? -4.293 8.726 9.995 1.00 92.12 94 LYS A O 1
ATOM 684 N N . THR A 1 95 ? -3.109 8.562 11.900 1.00 95.38 95 THR A N 1
ATOM 685 C CA . THR A 1 95 ? -2.376 7.343 11.541 1.00 95.38 95 THR A CA 1
ATOM 686 C C . THR A 1 95 ? -2.680 6.246 12.553 1.00 95.38 95 THR A C 1
ATOM 688 O O . THR A 1 95 ? -2.586 6.478 13.758 1.00 95.38 95 THR A O 1
ATOM 691 N N . LEU A 1 96 ? -2.992 5.046 12.063 1.00 97.94 96 LEU A N 1
ATOM 692 C CA . LEU A 1 96 ? -2.961 3.810 12.839 1.00 97.94 96 LEU A CA 1
ATOM 693 C C . LEU A 1 96 ? -1.620 3.105 12.600 1.00 97.94 96 LEU A C 1
ATOM 695 O O . LEU A 1 96 ? -1.340 2.633 11.497 1.00 97.94 96 LEU A O 1
ATOM 699 N N . THR A 1 97 ? -0.791 3.049 13.637 1.00 98.38 97 THR A N 1
ATOM 700 C CA . THR A 1 97 ? 0.518 2.391 13.614 1.00 98.38 97 THR A CA 1
ATOM 701 C C . THR A 1 97 ? 0.425 1.011 14.257 1.00 98.38 97 THR A C 1
ATOM 703 O O . THR A 1 97 ? -0.113 0.860 15.352 1.00 98.38 97 THR A O 1
ATOM 706 N N . LEU A 1 98 ? 0.966 0.008 13.573 1.00 98.56 98 LEU A N 1
ATOM 707 C CA . LEU A 1 98 ? 1.084 -1.371 14.022 1.00 98.56 98 LEU A CA 1
ATOM 708 C C . LEU A 1 98 ? 2.570 -1.698 14.166 1.00 98.56 98 LEU A C 1
ATOM 710 O O . LEU A 1 98 ? 3.290 -1.763 13.168 1.00 98.56 98 LEU A O 1
ATOM 714 N N . GLY A 1 99 ? 3.029 -1.858 15.406 1.00 96.44 99 GLY A N 1
ATOM 715 C CA . GLY A 1 99 ? 4.456 -1.995 15.720 1.00 96.44 99 GLY A CA 1
ATOM 716 C C . GLY A 1 99 ? 4.887 -3.336 16.294 1.00 96.44 99 GLY A C 1
ATOM 717 O O . GLY A 1 99 ? 6.047 -3.484 16.669 1.00 96.44 99 GLY A O 1
ATOM 718 N N . GLY A 1 100 ? 3.975 -4.298 16.401 1.00 94.56 100 GLY A N 1
ATOM 719 C CA . GLY A 1 100 ? 4.253 -5.636 16.908 1.00 94.56 100 GLY A CA 1
ATOM 720 C C . GLY A 1 100 ? 3.888 -6.711 15.899 1.00 94.56 100 GLY A C 1
ATOM 721 O O . GLY A 1 100 ? 4.505 -6.823 14.848 1.00 94.56 100 GLY A O 1
ATOM 722 N N . THR A 1 101 ? 2.889 -7.525 16.231 1.00 95.31 101 THR A N 1
ATOM 723 C CA . THR A 1 101 ? 2.438 -8.633 15.374 1.00 95.31 101 THR A CA 1
ATOM 724 C C . THR A 1 101 ? 1.784 -8.164 14.069 1.00 95.31 101 THR A C 1
ATOM 726 O O . THR A 1 101 ? 1.888 -8.848 13.051 1.00 95.31 101 THR A O 1
ATOM 729 N N . GLY A 1 102 ? 1.154 -6.987 14.057 1.00 98.12 102 GLY A N 1
ATOM 730 C CA . GLY A 1 102 ? 0.363 -6.523 12.917 1.00 98.12 102 GLY A CA 1
ATOM 731 C C . GLY A 1 102 ? -1.077 -7.027 12.981 1.00 98.12 102 GLY A C 1
ATOM 732 O O . GLY A 1 102 ? -1.740 -6.834 13.992 1.00 98.12 102 GLY A O 1
ATOM 733 N N . ILE A 1 103 ? -1.601 -7.620 11.912 1.00 98.81 103 ILE A N 1
ATOM 734 C CA . ILE A 1 103 ? -3.011 -8.015 11.810 1.00 98.81 103 ILE A CA 1
ATOM 735 C C . ILE A 1 103 ? -3.140 -9.531 11.765 1.00 98.81 103 ILE A C 1
ATOM 737 O O . ILE A 1 103 ? -2.585 -10.201 10.896 1.00 98.81 103 ILE A O 1
ATOM 741 N N . ILE A 1 104 ? -3.958 -10.060 12.668 1.00 98.50 104 ILE A N 1
ATOM 742 C CA . ILE A 1 104 ? -4.325 -11.468 12.740 1.00 98.50 104 ILE A CA 1
ATOM 743 C C . ILE A 1 104 ? -5.832 -11.570 12.513 1.00 98.50 104 ILE A C 1
ATOM 745 O O . ILE A 1 104 ? -6.633 -11.112 13.328 1.00 98.50 104 ILE A O 1
ATOM 749 N N . ASN A 1 105 ? -6.235 -12.172 11.393 1.00 98.50 105 ASN A N 1
ATOM 750 C CA . ASN A 1 105 ? -7.642 -12.344 11.050 1.00 98.50 105 ASN A CA 1
ATOM 751 C C . ASN A 1 105 ? -8.069 -13.816 11.137 1.00 98.50 105 ASN A C 1
ATOM 753 O O . ASN A 1 105 ? -7.835 -14.605 10.223 1.00 98.50 105 ASN A O 1
ATOM 757 N N . HIS A 1 106 ? -8.751 -14.171 12.222 1.00 98.25 106 HIS A N 1
ATOM 758 C CA . HIS A 1 106 ? -9.358 -15.486 12.435 1.00 98.25 106 HIS A CA 1
ATOM 759 C C . HIS A 1 106 ? -10.871 -15.499 12.188 1.00 98.25 106 HIS A C 1
ATOM 761 O O . HIS A 1 106 ? -11.509 -16.530 12.380 1.00 98.25 106 HIS A O 1
ATOM 767 N N . SER A 1 107 ? -11.455 -14.385 11.735 1.00 98.38 107 SER A N 1
ATOM 768 C C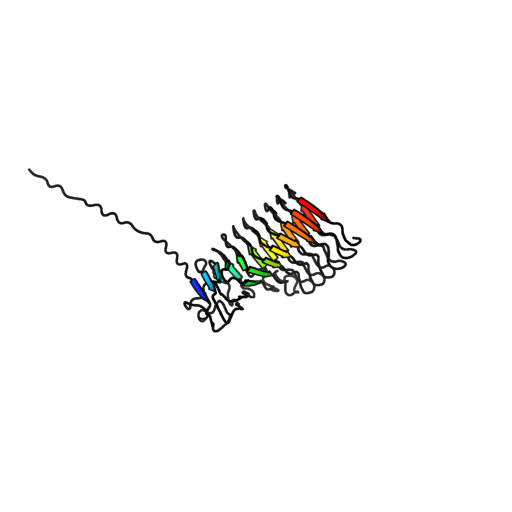A . SER A 1 107 ? -12.911 -14.231 11.601 1.00 98.38 107 SER A CA 1
ATOM 769 C C . SER A 1 107 ? -13.558 -15.132 10.551 1.00 98.38 107 SER A C 1
ATOM 771 O O . SER A 1 107 ? -14.760 -15.375 10.614 1.00 98.38 107 SER A O 1
ATOM 773 N N . GLY A 1 108 ? -12.775 -15.641 9.596 1.00 97.19 108 GLY A N 1
ATOM 774 C CA . GLY A 1 108 ? -13.280 -16.384 8.439 1.00 97.19 108 GLY A CA 1
ATOM 775 C C . GLY A 1 108 ? -13.862 -15.490 7.338 1.00 97.19 108 GLY A C 1
ATOM 776 O O . GLY A 1 108 ? -14.280 -16.000 6.302 1.00 97.19 108 GLY A O 1
ATOM 777 N N . ILE A 1 109 ? -13.861 -14.166 7.527 1.00 98.12 109 ILE A N 1
ATOM 778 C CA . ILE A 1 109 ? -14.300 -13.178 6.538 1.00 98.12 109 ILE A CA 1
ATOM 779 C C . ILE A 1 109 ? -13.242 -12.091 6.344 1.00 98.12 109 ILE A C 1
ATOM 781 O O . ILE A 1 109 ? -12.317 -11.939 7.140 1.00 98.12 109 ILE A O 1
ATOM 785 N N . ARG A 1 110 ? -13.349 -11.350 5.241 1.00 98.56 110 ARG A N 1
ATOM 786 C CA . ARG A 1 110 ? -12.394 -10.296 4.890 1.00 98.56 110 ARG A CA 1
ATOM 787 C C . ARG A 1 110 ? -12.629 -9.031 5.716 1.00 98.56 110 ARG A C 1
ATOM 789 O O . ARG A 1 110 ? -13.761 -8.560 5.797 1.00 98.56 110 ARG A O 1
ATOM 796 N N . GLN A 1 111 ? -11.549 -8.466 6.249 1.00 98.88 111 GLN A N 1
ATOM 797 C CA . GLN A 1 111 ? -11.539 -7.173 6.947 1.00 98.88 111 GLN A CA 1
ATOM 798 C C . GLN A 1 111 ? -11.028 -6.076 6.010 1.00 98.88 111 GLN A C 1
ATOM 800 O O . GLN A 1 111 ? -10.151 -6.342 5.185 1.00 98.88 111 GLN A O 1
ATOM 805 N N . THR A 1 112 ? -11.578 -4.866 6.111 1.00 98.81 112 THR A N 1
ATOM 806 C CA . THR A 1 112 ? -11.272 -3.765 5.183 1.00 98.81 112 THR A CA 1
ATOM 807 C C . THR A 1 112 ? -10.619 -2.589 5.902 1.00 98.81 112 THR A C 1
ATOM 809 O O . THR A 1 112 ? -11.042 -2.182 6.981 1.00 98.81 112 THR A O 1
ATOM 812 N N . PHE A 1 113 ? -9.600 -2.012 5.281 1.00 98.75 113 PHE A N 1
ATOM 813 C CA . PHE A 1 113 ? -8.831 -0.879 5.781 1.00 98.75 113 PHE A CA 1
ATOM 814 C C . PHE A 1 113 ? -8.800 0.193 4.700 1.00 98.75 113 PHE A C 1
ATOM 816 O O . PHE A 1 113 ? -8.386 -0.084 3.576 1.00 98.75 113 PHE A O 1
ATOM 823 N N . VAL A 1 114 ? -9.257 1.404 5.010 1.00 97.44 114 VAL A N 1
ATOM 824 C CA . VAL A 1 114 ? -9.396 2.474 4.013 1.00 97.44 114 VAL A CA 1
ATOM 825 C C . VAL A 1 114 ? -8.491 3.643 4.372 1.00 97.44 114 VAL A C 1
ATOM 827 O O . VAL A 1 114 ? -8.592 4.221 5.453 1.00 97.44 114 VAL A O 1
ATOM 830 N N . SER A 1 115 ? -7.599 3.988 3.447 1.00 93.31 115 SER A N 1
ATOM 831 C CA . SER A 1 115 ? -6.746 5.171 3.496 1.00 93.31 115 SER A CA 1
ATOM 832 C C . SER A 1 115 ? -7.352 6.246 2.596 1.00 93.31 115 SER A C 1
ATOM 834 O O . SER A 1 115 ? -7.473 6.071 1.382 1.00 93.31 115 SER A O 1
ATOM 836 N N . THR A 1 116 ? -7.792 7.348 3.201 1.00 87.56 116 THR A N 1
ATOM 837 C CA . THR A 1 116 ? -8.454 8.469 2.516 1.00 87.56 116 THR A CA 1
ATOM 838 C C . THR A 1 116 ? -7.487 9.631 2.321 1.00 87.56 116 THR A C 1
ATOM 840 O O . THR A 1 116 ? -6.817 10.024 3.277 1.00 87.56 116 THR A O 1
ATOM 843 N N . GLY A 1 117 ? -7.421 10.193 1.110 1.00 68.00 117 GLY A N 1
ATOM 844 C CA . GLY A 1 117 ? -6.496 11.279 0.768 1.00 68.00 117 GLY A CA 1
ATOM 845 C C . GLY A 1 117 ? -6.832 12.606 1.428 1.00 68.00 117 GLY A C 1
ATOM 846 O O . GLY A 1 117 ? -8.001 12.912 1.649 1.00 68.00 117 GLY A O 1
ATOM 847 N N . SER A 1 118 ? -5.811 13.425 1.693 1.00 62.75 118 SER A N 1
ATOM 848 C CA . SER A 1 118 ? -5.999 14.781 2.208 1.00 62.75 118 SER A CA 1
ATOM 849 C C . SER A 1 118 ? -5.253 15.812 1.374 1.00 62.75 118 SER A C 1
ATOM 851 O O . SER A 1 118 ? -4.124 15.586 0.956 1.00 62.75 118 SER A O 1
ATOM 853 N N . GLY A 1 119 ? -5.866 16.981 1.189 1.00 60.16 119 GLY A N 1
ATOM 854 C CA . GLY A 1 119 ? -5.272 18.103 0.460 1.00 60.16 119 GLY A CA 1
ATOM 855 C C . GLY A 1 119 ? -3.989 18.682 1.076 1.00 60.16 119 GLY A C 1
ATOM 856 O O . GLY A 1 119 ? -3.345 19.507 0.439 1.00 60.16 119 GLY A O 1
ATOM 857 N N . THR A 1 120 ? -3.628 18.306 2.311 1.00 62.81 120 THR A N 1
ATOM 858 C CA . THR A 1 120 ? -2.582 19.005 3.085 1.00 62.81 120 THR A CA 1
ATOM 859 C C . THR A 1 120 ? -1.681 18.122 3.956 1.00 62.81 120 THR A C 1
ATOM 861 O O . THR A 1 120 ? -0.656 18.609 4.428 1.00 62.81 120 THR A O 1
ATOM 864 N N . SER A 1 121 ? -2.024 16.852 4.203 1.00 67.38 121 SER A N 1
ATOM 865 C CA . SER A 1 121 ? -1.221 15.922 5.011 1.00 67.38 121 SER A CA 1
ATOM 866 C C . SER A 1 121 ? -0.585 14.845 4.142 1.00 67.38 121 SER A C 1
ATOM 868 O O . SER A 1 121 ? -1.281 14.150 3.404 1.00 67.38 121 SER A O 1
ATOM 870 N N . PHE A 1 122 ? 0.726 14.675 4.309 1.00 71.12 122 PHE A N 1
ATOM 871 C CA . PHE A 1 122 ? 1.534 13.603 3.717 1.00 71.12 122 PHE A CA 1
ATOM 872 C C . PHE A 1 122 ? 1.708 12.403 4.658 1.00 71.12 122 PHE A C 1
ATOM 874 O O . PHE A 1 122 ? 2.521 11.520 4.398 1.00 71.12 122 PHE A O 1
ATOM 881 N N . LEU A 1 123 ? 1.005 12.387 5.795 1.00 82.44 123 LEU A N 1
ATOM 882 C CA . LEU A 1 123 ? 1.080 11.263 6.720 1.00 82.44 123 LEU A CA 1
ATOM 883 C C . LEU A 1 123 ? 0.287 10.069 6.167 1.00 82.44 123 LEU A C 1
ATOM 885 O O . LEU A 1 123 ? -0.843 10.258 5.710 1.00 82.44 123 LEU A O 1
ATOM 889 N N . PRO A 1 124 ? 0.826 8.841 6.253 1.00 90.62 124 PRO A N 1
ATOM 890 C CA . PRO A 1 124 ? 0.082 7.648 5.881 1.00 90.62 124 PRO A CA 1
ATOM 891 C C . PRO A 1 124 ? -1.067 7.414 6.870 1.00 90.62 124 PRO A C 1
ATOM 893 O O . PRO A 1 124 ? -0.948 7.699 8.066 1.00 90.62 124 PRO A O 1
ATOM 896 N N . ALA A 1 125 ? -2.168 6.833 6.395 1.00 94.31 125 ALA A N 1
ATOM 897 C CA . ALA A 1 125 ? -3.259 6.418 7.277 1.00 94.31 125 ALA A CA 1
ATOM 898 C C . ALA A 1 125 ? -2.869 5.173 8.085 1.00 94.31 125 ALA A C 1
ATOM 900 O O . ALA A 1 125 ? -3.275 5.027 9.236 1.00 94.31 125 ALA A O 1
ATOM 901 N N . PHE A 1 126 ? -2.046 4.296 7.505 1.00 97.56 126 PHE A N 1
ATOM 902 C CA . PHE A 1 126 ? -1.569 3.080 8.156 1.00 97.56 126 PHE A CA 1
ATOM 903 C C . PHE A 1 126 ? -0.052 2.997 8.106 1.00 97.56 126 PHE A C 1
ATOM 905 O O . PHE A 1 126 ? 0.561 3.286 7.080 1.00 97.56 126 PHE A O 1
ATOM 912 N N . ARG A 1 127 ? 0.554 2.557 9.203 1.00 98.00 127 ARG A N 1
ATOM 913 C CA . ARG A 1 127 ? 1.994 2.323 9.266 1.00 98.00 127 ARG A CA 1
ATOM 914 C C . ARG A 1 127 ? 2.281 0.986 9.932 1.00 98.00 127 ARG A C 1
ATOM 916 O O . ARG A 1 127 ? 1.825 0.749 11.043 1.00 98.00 127 ARG A O 1
ATOM 923 N N . PHE A 1 128 ? 3.062 0.143 9.275 1.00 98.75 128 PHE A N 1
ATOM 924 C CA . PHE A 1 128 ? 3.583 -1.113 9.801 1.00 98.75 128 PHE A CA 1
ATOM 925 C C . PHE A 1 128 ? 5.076 -0.942 10.078 1.00 98.75 128 PHE A C 1
ATOM 927 O O . PHE A 1 128 ? 5.832 -0.570 9.181 1.00 98.75 128 PHE A O 1
ATOM 934 N N . ILE A 1 129 ? 5.508 -1.205 11.310 1.00 98.62 129 ILE A N 1
ATOM 935 C CA . ILE A 1 129 ? 6.911 -1.070 11.742 1.00 98.62 129 ILE A CA 1
ATOM 936 C C . ILE A 1 129 ? 7.379 -2.330 12.474 1.00 98.62 129 ILE A C 1
ATOM 938 O O . ILE A 1 129 ? 6.570 -3.203 12.790 1.00 98.62 129 ILE A O 1
ATOM 942 N N . ASN A 1 130 ? 8.684 -2.440 12.743 1.00 97.19 130 ASN A N 1
ATOM 943 C CA . ASN A 1 130 ? 9.282 -3.478 13.605 1.00 97.19 130 ASN A CA 1
ATOM 944 C C . ASN A 1 130 ? 8.942 -4.952 13.272 1.00 97.19 130 ASN A C 1
ATOM 946 O O . ASN A 1 130 ? 9.096 -5.824 14.124 1.00 97.19 130 ASN A O 1
ATOM 950 N N . GLY A 1 131 ? 8.496 -5.268 12.052 1.00 97.62 131 GLY A N 1
ATOM 951 C CA . GLY A 1 131 ? 8.102 -6.636 11.681 1.00 97.62 131 GLY A CA 1
ATOM 952 C C . GLY A 1 131 ? 6.600 -6.912 11.644 1.00 97.62 131 GLY A C 1
ATOM 953 O O . GLY A 1 131 ? 6.221 -8.045 11.360 1.00 97.62 131 GLY A O 1
ATOM 954 N N . ALA A 1 132 ? 5.752 -5.906 11.865 1.00 98.69 132 ALA A N 1
ATOM 955 C CA . ALA A 1 132 ? 4.304 -6.064 11.776 1.00 98.69 132 ALA A CA 1
ATOM 956 C C . ALA A 1 132 ? 3.847 -6.551 10.390 1.00 98.69 132 ALA A C 1
ATOM 958 O O . ALA A 1 132 ? 4.342 -6.087 9.358 1.00 98.69 132 ALA A O 1
ATOM 959 N N . ALA A 1 133 ? 2.875 -7.467 10.375 1.00 98.75 133 ALA A N 1
ATOM 960 C CA . ALA A 1 133 ? 2.290 -8.028 9.161 1.00 98.75 133 ALA A CA 1
ATOM 961 C C . ALA A 1 133 ? 0.911 -7.423 8.844 1.00 98.75 133 ALA A C 1
ATOM 963 O O . ALA A 1 133 ? 0.078 -7.283 9.736 1.00 98.75 133 ALA A O 1
ATOM 964 N N . ALA A 1 134 ? 0.606 -7.141 7.574 1.00 98.62 134 ALA A N 1
ATOM 965 C CA . ALA A 1 134 ? -0.749 -6.767 7.136 1.00 98.62 134 ALA A CA 1
ATOM 966 C C . ALA A 1 134 ? -1.753 -7.936 7.181 1.00 98.62 134 ALA A C 1
ATOM 968 O O . ALA A 1 134 ? -2.964 -7.727 7.057 1.00 98.62 134 ALA A O 1
ATOM 969 N N . GLY A 1 135 ? -1.245 -9.150 7.402 1.00 97.38 135 GLY A N 1
ATOM 970 C CA . GLY A 1 135 ? -2.020 -10.363 7.611 1.00 97.38 135 GLY A CA 1
ATOM 971 C C . GLY A 1 135 ? -2.660 -10.912 6.339 1.00 97.38 135 GLY A C 1
ATOM 972 O O . GLY A 1 135 ? -2.537 -10.366 5.246 1.00 97.38 135 GLY A O 1
ATOM 973 N N . SER A 1 136 ? -3.377 -12.019 6.501 1.00 96.69 136 SER A N 1
ATOM 974 C CA . SER A 1 136 ? -4.168 -12.650 5.444 1.00 96.69 136 SER A CA 1
ATOM 975 C C . SER A 1 136 ? -5.653 -12.302 5.580 1.00 96.69 136 SER A C 1
ATOM 977 O O . SER A 1 136 ? -6.132 -11.931 6.653 1.00 96.69 136 SER A O 1
ATOM 979 N N . SER A 1 137 ? -6.412 -12.431 4.484 1.00 97.81 137 SER A N 1
ATOM 980 C CA . SER A 1 137 ? -7.844 -12.082 4.443 1.00 97.81 137 SER A CA 1
ATOM 981 C C . SER A 1 137 ? -8.116 -10.628 4.876 1.00 97.81 137 SER A C 1
ATOM 983 O O . SER A 1 137 ? -9.116 -10.305 5.522 1.00 97.81 137 SER A O 1
ATOM 985 N N . THR A 1 138 ? -7.203 -9.729 4.523 1.00 98.81 138 THR A N 1
ATOM 986 C CA . THR A 1 138 ? -7.330 -8.284 4.708 1.00 98.81 138 THR A CA 1
ATOM 987 C C . THR A 1 138 ? -7.322 -7.599 3.346 1.00 98.81 138 THR A C 1
ATOM 989 O O . THR A 1 138 ? -6.687 -8.062 2.394 1.00 98.81 138 THR A O 1
ATOM 992 N N . MET A 1 139 ? -8.089 -6.518 3.235 1.00 98.69 139 MET A N 1
ATOM 993 C CA . MET A 1 139 ? -8.147 -5.673 2.051 1.00 98.69 139 MET A CA 1
ATOM 994 C C . MET A 1 139 ? -7.837 -4.239 2.435 1.00 98.69 139 MET A C 1
ATOM 996 O O . MET A 1 139 ? -8.525 -3.655 3.270 1.00 98.69 139 MET A O 1
ATOM 1000 N N . PHE A 1 140 ? -6.845 -3.666 1.774 1.00 98.69 140 PHE A N 1
ATOM 1001 C CA . PHE A 1 140 ? -6.492 -2.266 1.893 1.00 98.69 140 PHE A CA 1
ATOM 1002 C C . PHE A 1 140 ? -6.948 -1.521 0.649 1.00 98.69 140 PHE A C 1
ATOM 1004 O O . PHE A 1 140 ? -6.646 -1.913 -0.477 1.00 98.69 140 PHE A O 1
ATOM 1011 N N . VAL A 1 141 ? -7.669 -0.432 0.865 1.00 97.69 141 VAL A N 1
ATOM 1012 C CA . VAL A 1 141 ? -8.089 0.496 -0.177 1.00 97.69 141 VAL A CA 1
ATOM 1013 C C . VAL A 1 141 ? -7.367 1.810 0.068 1.00 97.69 141 VAL A C 1
ATOM 1015 O O . VAL A 1 141 ? -7.598 2.468 1.081 1.00 97.69 141 VAL A O 1
ATOM 1018 N N . VAL A 1 142 ? -6.477 2.182 -0.844 1.00 95.44 142 VAL A N 1
ATOM 1019 C CA . VAL A 1 142 ? -5.737 3.443 -0.804 1.00 95.44 142 VAL A CA 1
ATOM 1020 C C . VAL A 1 142 ? -6.307 4.338 -1.891 1.00 95.44 142 VAL A C 1
ATOM 1022 O O . VAL A 1 142 ? -6.079 4.099 -3.073 1.00 95.44 142 VAL A O 1
ATOM 1025 N N . ASN A 1 143 ? -7.111 5.321 -1.496 1.00 91.81 143 ASN A N 1
ATOM 1026 C CA . ASN A 1 143 ? -7.833 6.173 -2.441 1.00 91.81 143 ASN A CA 1
ATOM 1027 C C . ASN A 1 143 ? -6.904 7.133 -3.197 1.00 91.81 143 ASN A C 1
ATOM 1029 O O . ASN A 1 143 ? -5.758 7.321 -2.819 1.00 91.81 143 ASN A O 1
ATOM 1033 N N . GLY A 1 144 ? -7.398 7.773 -4.255 1.00 85.12 144 GLY A N 1
ATOM 1034 C CA . GLY A 1 144 ? -6.730 8.951 -4.806 1.00 85.12 144 GLY A CA 1
ATOM 1035 C C . GLY A 1 144 ? -6.801 10.144 -3.843 1.00 85.12 144 GLY A C 1
ATOM 1036 O O . GLY A 1 144 ? -7.611 10.181 -2.909 1.00 85.12 144 GLY A O 1
ATOM 1037 N N . GLY A 1 145 ? -5.954 11.145 -4.070 1.00 80.50 145 GLY A N 1
ATOM 1038 C CA . GLY A 1 145 ? -6.063 12.447 -3.421 1.00 80.50 145 GLY A CA 1
ATOM 1039 C C . GLY A 1 145 ? -7.360 13.174 -3.822 1.00 80.50 145 GLY A C 1
ATOM 1040 O O . GLY A 1 145 ? -7.876 12.954 -4.917 1.00 80.50 145 GLY A O 1
ATOM 1041 N N . PRO A 1 146 ? -7.890 14.077 -2.977 1.00 74.38 146 PRO A N 1
ATOM 1042 C CA . PRO A 1 146 ? -9.161 14.772 -3.223 1.00 74.38 146 PRO A CA 1
ATOM 1043 C C . PRO A 1 146 ? -9.110 15.860 -4.322 1.00 74.38 146 PRO A C 1
ATOM 1045 O O . PRO A 1 146 ? -10.077 16.603 -4.477 1.00 74.38 146 PRO A O 1
ATOM 1048 N N . GLY A 1 147 ? -8.014 15.972 -5.083 1.00 70.19 147 GLY A N 1
ATOM 1049 C CA . GLY A 1 147 ? -7.781 17.038 -6.067 1.00 70.19 147 GLY A CA 1
ATOM 1050 C C . GLY A 1 147 ? -7.041 18.251 -5.501 1.00 70.19 147 GLY A C 1
ATOM 1051 O O . GLY A 1 147 ? -6.384 18.152 -4.466 1.00 70.19 147 GLY A O 1
ATOM 1052 N N . LEU A 1 148 ? -7.131 19.381 -6.214 1.00 60.31 148 LEU A N 1
ATOM 1053 C CA . LEU A 1 148 ? -6.469 20.652 -5.890 1.00 60.31 148 LEU A CA 1
ATOM 1054 C C . LEU A 1 148 ? -6.673 21.098 -4.421 1.00 60.31 148 LEU A C 1
ATOM 1056 O O . LEU A 1 148 ? -7.755 20.899 -3.863 1.00 60.31 148 LEU A O 1
ATOM 1060 N N . PRO A 1 149 ? -5.686 21.791 -3.814 1.00 54.25 149 PRO A N 1
ATOM 1061 C CA . PRO A 1 149 ? -4.476 22.321 -4.448 1.00 54.25 149 PRO A CA 1
ATOM 1062 C C . PRO A 1 149 ? -3.388 21.254 -4.652 1.00 54.25 149 PRO A C 1
ATOM 1064 O O . PRO A 1 149 ? -3.349 20.255 -3.945 1.00 54.25 149 PRO A O 1
ATOM 1067 N N . GLU A 1 150 ? -2.522 21.507 -5.636 1.00 51.78 150 GLU A N 1
ATOM 1068 C CA . GLU A 1 150 ? -1.461 20.689 -6.273 1.00 51.78 150 GLU A CA 1
ATOM 1069 C C . GLU A 1 150 ? -0.469 19.948 -5.344 1.00 51.78 150 GLU A C 1
ATOM 1071 O O . GLU A 1 150 ? 0.480 19.332 -5.812 1.00 51.78 150 GLU A O 1
ATOM 1076 N N . PHE A 1 151 ? -0.678 19.969 -4.029 1.00 50.94 151 PHE A N 1
ATOM 1077 C CA . PHE A 1 151 ? 0.146 19.311 -3.014 1.00 50.94 151 PHE A CA 1
ATOM 1078 C C . PHE A 1 151 ? -0.685 18.460 -2.051 1.00 50.94 151 PHE A C 1
ATOM 1080 O O . PHE A 1 151 ? -0.263 18.215 -0.921 1.00 50.94 151 PHE A O 1
ATOM 1087 N N . ALA A 1 152 ? -1.870 18.016 -2.481 1.00 55.38 152 ALA A N 1
ATOM 1088 C CA . ALA A 1 152 ? -2.624 17.010 -1.755 1.00 55.38 152 ALA A CA 1
ATOM 1089 C C . ALA A 1 152 ? -1.740 15.783 -1.530 1.00 55.38 152 ALA A C 1
ATOM 1091 O O . ALA A 1 152 ? -1.362 15.113 -2.493 1.00 55.38 152 ALA A O 1
ATOM 1092 N N . GLY A 1 153 ? -1.383 15.528 -0.269 1.00 57.62 153 GLY A N 1
ATOM 1093 C CA . GLY A 1 153 ? -0.591 14.368 0.086 1.00 57.62 153 GLY A CA 1
ATOM 1094 C C . GLY A 1 153 ? -1.325 13.104 -0.332 1.00 57.62 153 GLY A C 1
ATOM 1095 O O . GLY A 1 153 ? -2.523 12.942 -0.068 1.00 57.62 153 GLY A O 1
ATOM 1096 N N . SER A 1 154 ? -0.606 12.219 -1.021 1.00 66.00 154 SER A N 1
ATOM 1097 C CA . SER A 1 154 ? -1.129 10.909 -1.376 1.00 66.00 154 SER A CA 1
ATOM 1098 C C . SER A 1 154 ? -1.516 10.183 -0.090 1.00 66.00 154 SER A C 1
ATOM 1100 O O . SER A 1 154 ? -0.662 10.018 0.788 1.00 66.00 154 SER A O 1
ATOM 1102 N N . PRO A 1 155 ? -2.778 9.743 0.062 1.00 75.31 155 PRO A N 1
ATOM 1103 C CA . PRO A 1 155 ? -3.074 8.790 1.115 1.00 75.31 155 PRO A CA 1
ATOM 1104 C C . PRO A 1 155 ? -2.187 7.580 0.908 1.00 75.31 155 PRO A C 1
ATOM 1106 O O . PRO A 1 155 ? -1.942 7.152 -0.225 1.00 75.31 155 PRO A O 1
ATOM 1109 N N . GLY A 1 156 ? -1.712 7.029 2.012 1.00 91.06 156 GLY A N 1
ATOM 1110 C CA . GLY A 1 156 ? -0.779 5.940 1.887 1.00 91.06 156 GLY A CA 1
ATOM 1111 C C . GLY A 1 156 ? -0.710 5.004 3.055 1.00 91.06 156 GLY A C 1
ATOM 1112 O O . GLY A 1 156 ? -1.403 5.159 4.069 1.00 91.06 156 GLY A O 1
ATOM 1113 N N . ILE A 1 157 ? 0.110 3.992 2.826 1.00 96.44 157 ILE A N 1
ATOM 1114 C CA . ILE A 1 157 ? 0.469 2.952 3.771 1.00 96.44 157 ILE A CA 1
ATOM 1115 C C . ILE A 1 157 ? 1.986 2.843 3.743 1.00 96.44 157 ILE A C 1
ATOM 1117 O O . ILE A 1 157 ? 2.570 2.672 2.674 1.00 96.44 157 ILE A O 1
ATOM 1121 N N . ASP A 1 158 ? 2.598 2.897 4.917 1.00 97.81 158 ASP A N 1
ATOM 1122 C CA . ASP A 1 158 ? 4.036 2.702 5.068 1.00 97.81 158 ASP A CA 1
ATOM 1123 C C . ASP A 1 158 ? 4.319 1.321 5.662 1.00 97.81 158 ASP A C 1
ATOM 1125 O O . ASP A 1 158 ? 3.798 0.977 6.723 1.00 97.81 158 ASP A O 1
ATOM 1129 N N . PHE A 1 159 ? 5.201 0.565 5.017 1.00 98.75 159 PHE A N 1
ATOM 1130 C CA . PHE A 1 159 ? 5.856 -0.626 5.547 1.00 98.75 159 PHE A CA 1
ATOM 1131 C C . PHE A 1 159 ? 7.330 -0.299 5.797 1.00 98.75 159 PHE A C 1
ATOM 1133 O O . PHE A 1 159 ? 8.118 -0.113 4.867 1.00 98.75 159 PHE A O 1
ATOM 1140 N N . LEU A 1 160 ? 7.712 -0.199 7.067 1.00 98.50 160 LEU A N 1
ATOM 1141 C CA . LEU A 1 160 ? 9.058 0.173 7.508 1.00 98.50 160 LEU A CA 1
ATOM 1142 C C . LEU A 1 160 ? 9.766 -1.007 8.190 1.00 98.50 160 LEU A C 1
ATOM 1144 O O . LEU A 1 160 ? 9.154 -2.035 8.500 1.00 98.50 160 LEU A O 1
ATOM 1148 N N . ASP A 1 161 ? 11.062 -0.855 8.450 1.00 98.06 161 ASP A N 1
ATOM 1149 C CA . ASP A 1 161 ? 11.900 -1.844 9.137 1.00 98.06 161 ASP A CA 1
ATOM 1150 C C . ASP A 1 161 ? 11.789 -3.236 8.504 1.00 98.06 161 ASP A C 1
ATOM 1152 O O . ASP A 1 161 ? 12.045 -3.371 7.317 1.00 98.06 161 ASP A O 1
ATOM 1156 N N . SER A 1 162 ? 11.437 -4.281 9.254 1.00 98.06 162 SER A N 1
ATOM 1157 C CA . SER A 1 162 ? 11.241 -5.647 8.748 1.00 98.06 162 SER A CA 1
ATOM 1158 C C . SER A 1 162 ? 9.769 -6.022 8.531 1.00 98.06 162 SER A C 1
ATOM 1160 O O . SER A 1 162 ? 9.450 -7.208 8.518 1.00 98.06 162 SER A O 1
ATOM 1162 N N . SER A 1 163 ? 8.860 -5.043 8.433 1.00 98.81 163 SER A N 1
ATOM 1163 C CA . SER A 1 163 ? 7.414 -5.283 8.271 1.00 98.81 163 SER A CA 1
ATOM 1164 C C . SER A 1 163 ? 7.054 -5.973 6.952 1.00 98.81 163 SER A C 1
ATOM 1166 O O . SER A 1 163 ? 7.848 -6.011 6.006 1.00 98.81 163 SER A O 1
ATOM 1168 N N . THR A 1 164 ? 5.842 -6.532 6.879 1.00 98.88 164 THR A N 1
ATOM 1169 C CA . THR A 1 164 ? 5.394 -7.262 5.693 1.00 98.88 164 THR A CA 1
ATOM 1170 C C . THR A 1 164 ? 3.934 -7.037 5.321 1.00 98.88 164 THR A C 1
ATOM 1172 O O . THR A 1 164 ? 3.058 -6.974 6.177 1.00 98.88 164 THR A O 1
ATOM 1175 N N . ALA A 1 165 ? 3.648 -6.995 4.021 1.00 98.69 165 ALA A N 1
ATOM 1176 C CA . ALA A 1 165 ? 2.280 -7.090 3.517 1.00 98.69 165 ALA A CA 1
ATOM 1177 C C . ALA A 1 165 ? 1.697 -8.519 3.598 1.00 98.69 165 ALA A C 1
ATOM 1179 O O . ALA A 1 165 ? 0.501 -8.698 3.386 1.00 98.69 165 ALA A O 1
ATOM 1180 N N . ASP A 1 166 ? 2.515 -9.521 3.940 1.00 98.69 166 ASP A N 1
ATOM 1181 C CA . ASP A 1 166 ? 2.122 -10.920 4.127 1.00 98.69 166 ASP A CA 1
ATOM 1182 C C . ASP A 1 166 ? 1.292 -11.470 2.950 1.00 98.69 166 ASP A C 1
ATOM 1184 O O . ASP A 1 166 ? 1.834 -11.619 1.860 1.00 98.69 166 ASP A O 1
ATOM 1188 N N . HIS A 1 167 ? -0.002 -11.748 3.136 1.00 98.38 167 HIS A N 1
ATOM 1189 C CA . HIS A 1 167 ? -0.917 -12.231 2.092 1.00 98.38 167 HIS A CA 1
ATOM 1190 C C . HIS A 1 167 ? -2.080 -11.249 1.853 1.00 98.38 167 HIS A C 1
ATOM 1192 O O . HIS A 1 167 ? -3.148 -11.641 1.372 1.00 98.38 167 HIS A O 1
ATOM 1198 N N . ALA A 1 168 ? -1.914 -9.980 2.234 1.00 98.75 168 ALA A N 1
ATOM 1199 C CA . ALA A 1 168 ? -2.956 -8.970 2.117 1.00 98.75 168 ALA A CA 1
ATOM 1200 C C . ALA A 1 168 ? -3.221 -8.586 0.651 1.00 98.75 168 ALA A C 1
ATOM 1202 O O . ALA A 1 168 ? -2.366 -8.716 -0.230 1.00 98.75 168 ALA A O 1
ATOM 1203 N N . SER A 1 169 ? -4.435 -8.104 0.387 1.00 98.81 169 SER A N 1
ATOM 1204 C CA . SER A 1 169 ? -4.821 -7.530 -0.906 1.00 98.81 169 SER A CA 1
ATOM 1205 C C . SER A 1 169 ? -4.866 -6.007 -0.824 1.00 98.81 169 SER A C 1
ATOM 1207 O O . SER A 1 169 ? -5.363 -5.456 0.158 1.00 98.81 169 SER A O 1
ATOM 1209 N N . PHE A 1 170 ? -4.392 -5.327 -1.864 1.00 98.81 170 PHE A N 1
ATOM 1210 C CA . PHE A 1 170 ? -4.298 -3.872 -1.929 1.00 98.81 170 PHE A CA 1
ATOM 1211 C C . PHE A 1 170 ? -4.874 -3.363 -3.251 1.00 98.81 170 PHE A C 1
ATOM 1213 O O . PHE A 1 170 ? -4.442 -3.781 -4.327 1.00 98.81 170 PHE A O 1
ATOM 1220 N N . ALA A 1 171 ? -5.819 -2.430 -3.170 1.00 98.31 171 ALA A N 1
ATOM 1221 C CA . ALA A 1 171 ? -6.209 -1.575 -4.285 1.00 98.31 171 ALA A CA 1
ATOM 1222 C C . ALA A 1 171 ? -5.649 -0.177 -4.037 1.00 98.31 171 ALA A C 1
ATOM 1224 O O . ALA A 1 171 ? -6.045 0.498 -3.086 1.00 98.31 171 ALA A O 1
ATOM 1225 N N . VAL A 1 172 ? -4.726 0.241 -4.893 1.00 97.50 172 VAL A N 1
ATOM 1226 C CA . VAL A 1 172 ? -4.141 1.577 -4.891 1.00 97.50 172 VAL A CA 1
ATOM 1227 C C . VAL A 1 172 ? -4.767 2.337 -6.050 1.00 97.50 172 VAL A C 1
ATOM 1229 O O . VAL A 1 172 ? -4.534 2.033 -7.220 1.00 97.50 172 VAL A O 1
ATOM 1232 N N . HIS A 1 173 ? -5.663 3.263 -5.739 1.00 95.44 173 HIS A N 1
ATOM 1233 C CA . HIS A 1 173 ? -6.404 4.024 -6.736 1.00 95.44 173 HIS A CA 1
ATOM 1234 C C . HIS A 1 173 ? -5.547 5.159 -7.304 1.00 95.44 173 HIS A C 1
ATOM 1236 O O . HIS A 1 173 ? -4.762 5.775 -6.585 1.00 95.44 173 HIS A O 1
ATOM 1242 N N . GLY A 1 174 ? -5.709 5.449 -8.596 1.00 93.19 174 GLY A N 1
ATOM 1243 C CA . GLY A 1 174 ? -5.235 6.701 -9.177 1.00 93.19 174 GLY A CA 1
ATOM 1244 C C . GLY A 1 174 ? -6.083 7.890 -8.721 1.00 93.19 174 GLY A C 1
ATOM 1245 O O . GLY A 1 174 ? -7.058 7.738 -7.985 1.00 93.19 174 GLY A O 1
ATOM 1246 N N . GLY A 1 175 ? -5.721 9.092 -9.161 1.00 90.50 175 GLY A N 1
ATOM 1247 C CA . GLY A 1 175 ? -6.526 10.283 -8.925 1.00 90.50 175 GLY A CA 1
ATOM 1248 C C . GLY A 1 175 ? -7.875 10.201 -9.649 1.00 90.50 175 GLY A C 1
ATOM 1249 O O . GLY A 1 175 ? -7.943 9.866 -10.834 1.00 90.50 175 GLY A O 1
ATOM 1250 N N . GLU A 1 176 ? -8.954 10.511 -8.930 1.00 88.75 176 GLU A N 1
ATOM 1251 C CA . GLU A 1 176 ? -10.339 10.434 -9.432 1.00 88.75 176 GLU A CA 1
ATOM 1252 C C . GLU A 1 176 ? -10.880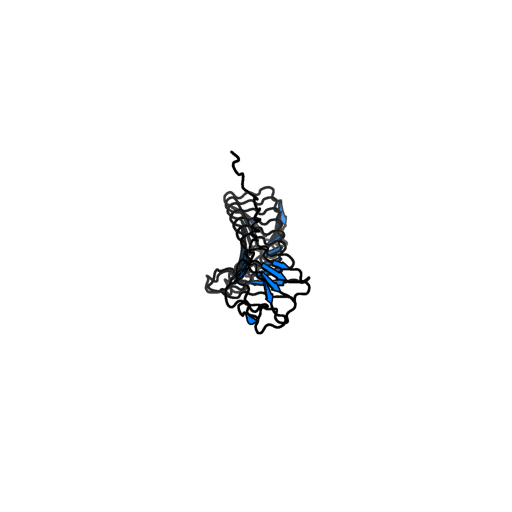 11.780 -9.938 1.00 88.75 176 GLU A C 1
ATOM 1254 O O . GLU A 1 176 ? -11.957 11.849 -10.528 1.00 88.75 176 GLU A O 1
ATOM 1259 N N . VAL A 1 177 ? -10.125 12.861 -9.735 1.00 87.88 177 VAL A N 1
ATOM 1260 C CA . VAL A 1 177 ? -10.446 14.210 -10.215 1.00 87.88 177 VAL A CA 1
ATOM 1261 C C . VAL A 1 177 ? -9.243 14.823 -10.928 1.00 87.88 177 VAL A C 1
ATOM 1263 O O . VAL A 1 177 ? -8.123 14.327 -10.807 1.00 87.88 177 VAL A O 1
ATOM 1266 N N . ASN A 1 178 ? -9.486 15.882 -11.704 1.00 87.50 178 ASN A N 1
ATOM 1267 C CA . ASN A 1 178 ? -8.468 16.517 -12.542 1.00 87.50 178 ASN A CA 1
ATOM 1268 C C . ASN A 1 178 ? -7.216 16.885 -11.717 1.00 87.50 178 ASN A C 1
ATOM 1270 O O . ASN A 1 178 ? -7.354 17.515 -10.666 1.00 87.50 178 ASN A O 1
ATOM 1274 N N . GLN A 1 179 ? -6.035 16.457 -12.180 1.00 85.88 179 GLN A N 1
ATOM 1275 C CA . GLN A 1 179 ? -4.729 16.674 -11.530 1.00 85.88 179 GLN A CA 1
ATOM 1276 C C . GLN A 1 179 ? -4.593 16.103 -10.103 1.00 85.88 179 GLN A C 1
ATOM 1278 O O . GLN A 1 179 ? -3.681 16.470 -9.363 1.00 85.88 179 GLN A O 1
ATOM 1283 N N . ALA A 1 180 ? -5.476 15.195 -9.675 1.00 87.44 180 ALA A N 1
ATOM 1284 C CA . ALA A 1 180 ? -5.317 14.530 -8.385 1.00 87.44 180 ALA A CA 1
ATOM 1285 C C . ALA A 1 180 ? -4.167 13.517 -8.408 1.00 87.44 180 ALA A C 1
ATOM 1287 O O . ALA A 1 180 ? -4.012 12.752 -9.360 1.00 87.44 180 ALA A O 1
ATOM 1288 N N . HIS A 1 181 ? -3.418 13.441 -7.310 1.00 87.94 181 HIS A N 1
ATOM 1289 C CA . HIS A 1 181 ? -2.466 12.357 -7.081 1.00 87.94 181 HIS A CA 1
ATOM 1290 C C . HIS A 1 181 ? -3.187 11.024 -6.849 1.00 87.94 181 HIS A C 1
ATOM 1292 O O . HIS A 1 181 ? -4.289 10.993 -6.298 1.00 87.94 181 HIS A O 1
ATOM 1298 N N . GLY A 1 182 ? -2.548 9.916 -7.222 1.00 91.12 182 GLY A N 1
ATOM 1299 C CA . GLY A 1 182 ? -2.973 8.587 -6.791 1.00 91.12 182 GLY A CA 1
ATOM 1300 C C . GLY A 1 182 ? -2.586 8.292 -5.340 1.00 91.12 182 GLY A C 1
ATOM 1301 O O . GLY A 1 182 ? -1.822 9.031 -4.707 1.00 91.12 182 GLY A O 1
ATOM 1302 N N . GLY A 1 183 ? -3.120 7.194 -4.818 1.00 92.56 183 GLY A N 1
ATOM 1303 C CA . GLY A 1 183 ? -2.677 6.588 -3.571 1.00 92.56 183 GLY A CA 1
ATOM 1304 C C . GLY A 1 183 ? -1.255 6.039 -3.684 1.00 92.56 183 GLY A C 1
ATOM 1305 O O . GLY A 1 183 ? -0.790 5.715 -4.778 1.00 92.56 183 GLY A O 1
ATOM 1306 N N . LEU A 1 184 ? -0.564 5.915 -2.552 1.00 94.00 184 LEU A N 1
ATOM 1307 C CA . LEU A 1 184 ? 0.818 5.436 -2.511 1.00 94.00 184 LEU A CA 1
ATOM 1308 C C . LEU A 1 184 ? 1.031 4.420 -1.388 1.00 94.00 184 LEU A C 1
ATOM 1310 O O . LEU A 1 184 ? 0.659 4.660 -0.244 1.00 94.00 184 LEU A O 1
ATOM 1314 N N . ILE A 1 185 ? 1.685 3.303 -1.688 1.00 97.69 185 ILE A N 1
ATOM 1315 C CA . ILE A 1 185 ? 2.213 2.389 -0.666 1.00 97.69 185 ILE A CA 1
ATOM 1316 C C . ILE A 1 185 ? 3.736 2.400 -0.745 1.00 97.69 185 ILE A C 1
ATOM 1318 O O . ILE A 1 185 ? 4.299 2.237 -1.824 1.00 97.69 185 ILE A O 1
ATOM 1322 N N . SER A 1 186 ? 4.400 2.567 0.394 1.00 98.00 186 SER A N 1
ATOM 1323 C CA . SER A 1 186 ? 5.860 2.613 0.477 1.00 98.00 186 SER A CA 1
ATOM 1324 C C . SER A 1 186 ? 6.400 1.450 1.297 1.00 98.00 186 SER A C 1
ATOM 1326 O O . SER A 1 186 ? 5.939 1.196 2.409 1.00 98.00 186 SER A O 1
ATOM 1328 N N . PHE A 1 187 ? 7.410 0.768 0.765 1.00 98.81 187 PHE A N 1
ATOM 1329 C CA . PHE A 1 187 ? 8.230 -0.214 1.464 1.00 98.81 187 PHE A CA 1
ATOM 1330 C C . PHE A 1 187 ? 9.643 0.349 1.632 1.00 98.81 187 PHE A C 1
ATOM 1332 O O . PHE A 1 187 ? 10.316 0.697 0.659 1.00 98.81 187 PHE A O 1
ATOM 1339 N N . SER A 1 188 ? 10.125 0.428 2.870 1.00 98.44 188 SER A N 1
ATOM 1340 C CA . SER A 1 188 ? 11.490 0.872 3.174 1.00 98.44 188 SER A CA 1
ATOM 1341 C C . SER A 1 188 ? 12.155 0.020 4.257 1.00 98.44 188 SER A C 1
ATOM 1343 O O . SER A 1 188 ? 11.516 -0.813 4.906 1.00 98.44 188 SER A O 1
ATOM 1345 N N . GLY A 1 189 ? 13.469 0.180 4.429 1.00 97.69 189 GLY A N 1
ATOM 1346 C CA . GLY A 1 189 ? 14.253 -0.630 5.362 1.00 97.69 189 GLY A CA 1
ATOM 1347 C C . GLY A 1 189 ? 14.537 -2.024 4.802 1.00 97.69 189 GLY A C 1
ATOM 1348 O O . GLY A 1 189 ? 15.201 -2.155 3.781 1.00 97.69 189 GLY A O 1
ATOM 1349 N N . ARG A 1 190 ? 14.077 -3.069 5.488 1.00 98.31 190 ARG A N 1
ATOM 1350 C CA . ARG A 1 190 ? 14.159 -4.488 5.087 1.00 98.31 190 ARG A CA 1
ATOM 1351 C C . ARG A 1 190 ? 12.758 -5.097 4.919 1.00 98.31 190 ARG A C 1
ATOM 1353 O O . ARG A 1 190 ? 12.590 -6.305 5.084 1.00 98.31 190 ARG A O 1
ATOM 1360 N N . SER A 1 191 ? 11.756 -4.258 4.668 1.00 98.88 191 SER A N 1
ATOM 1361 C CA . SER A 1 191 ? 10.356 -4.660 4.592 1.00 98.88 191 SER A CA 1
ATOM 1362 C C . SER A 1 191 ? 10.083 -5.468 3.327 1.00 98.88 191 SER A C 1
ATOM 1364 O O . SER A 1 191 ? 10.874 -5.469 2.375 1.00 98.88 191 SER A O 1
ATOM 1366 N N . THR A 1 192 ? 8.966 -6.193 3.314 1.00 98.88 192 THR A N 1
ATOM 1367 C CA . THR A 1 192 ? 8.607 -7.033 2.172 1.00 98.88 192 THR A CA 1
ATOM 1368 C C . THR A 1 192 ? 7.130 -7.011 1.823 1.00 98.88 192 THR A C 1
ATOM 1370 O O . THR A 1 192 ? 6.263 -7.143 2.683 1.00 98.88 192 THR A O 1
ATOM 1373 N N . ALA A 1 193 ? 6.828 -6.970 0.529 1.00 98.75 193 ALA A N 1
ATOM 1374 C CA . ALA A 1 193 ? 5.468 -7.168 0.045 1.00 98.75 193 ALA A CA 1
ATOM 1375 C C . ALA A 1 193 ? 4.945 -8.611 0.231 1.00 98.75 193 ALA A C 1
ATOM 1377 O O . ALA A 1 193 ? 3.775 -8.872 -0.043 1.00 98.75 193 ALA A O 1
ATOM 1378 N N . GLY A 1 194 ? 5.775 -9.543 0.722 1.00 98.62 194 GLY A N 1
ATOM 1379 C CA . GLY A 1 194 ? 5.362 -10.914 1.022 1.00 98.62 194 GLY A CA 1
ATOM 1380 C C . GLY A 1 194 ? 4.817 -11.624 -0.216 1.00 98.62 194 GLY A C 1
ATOM 1381 O O . GLY A 1 194 ? 5.409 -11.541 -1.288 1.00 98.62 194 GLY A O 1
ATOM 1382 N N . SER A 1 195 ? 3.680 -12.294 -0.059 1.00 98.75 195 SER A N 1
ATOM 1383 C CA . SER A 1 195 ? 2.839 -12.833 -1.136 1.00 98.75 195 SER A CA 1
ATOM 1384 C C . SER A 1 195 ? 1.588 -11.969 -1.356 1.00 98.75 195 SER A C 1
ATOM 1386 O O . SER A 1 195 ? 0.540 -12.474 -1.762 1.00 98.75 195 SER A O 1
ATOM 1388 N N . GLY A 1 196 ? 1.670 -10.671 -1.049 1.00 98.75 196 GLY A N 1
ATOM 1389 C CA . GLY A 1 196 ? 0.563 -9.738 -1.211 1.00 98.75 196 GLY A CA 1
ATOM 1390 C C . GLY A 1 196 ? 0.142 -9.582 -2.674 1.00 98.75 196 GLY A C 1
ATOM 1391 O O . GLY A 1 196 ? 0.922 -9.801 -3.604 1.00 98.75 196 GLY A O 1
ATOM 1392 N N . THR A 1 197 ? -1.113 -9.190 -2.881 1.00 98.88 197 THR A N 1
ATOM 1393 C CA . THR A 1 197 ? -1.658 -8.878 -4.211 1.00 98.88 197 THR A CA 1
ATOM 1394 C C . THR A 1 197 ? -1.971 -7.396 -4.300 1.00 98.88 197 THR A C 1
ATOM 1396 O O . THR A 1 197 ? -2.739 -6.877 -3.495 1.00 98.88 197 THR A O 1
ATOM 1399 N N . PHE A 1 198 ? -1.412 -6.722 -5.296 1.00 98.88 198 PHE A N 1
ATOM 1400 C CA . PHE A 1 198 ? -1.456 -5.276 -5.441 1.00 98.88 198 PHE A CA 1
ATOM 1401 C C . PHE A 1 198 ? -2.023 -4.893 -6.805 1.00 98.88 198 PHE A C 1
ATOM 1403 O O . PHE A 1 198 ? -1.547 -5.353 -7.843 1.00 98.88 198 PHE A O 1
ATOM 1410 N N . THR A 1 199 ? -3.042 -4.038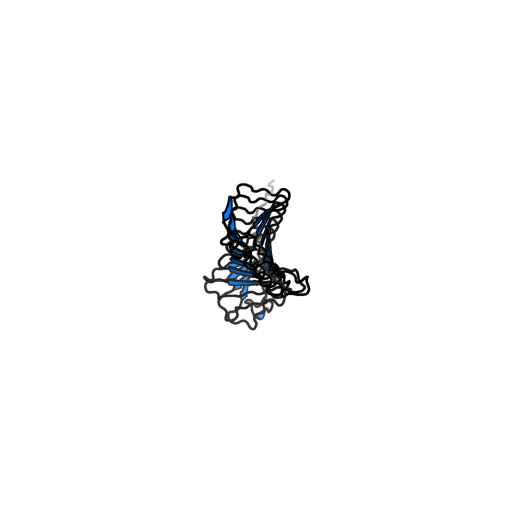 -6.805 1.00 98.81 199 THR A N 1
ATOM 1411 C CA . THR A 1 199 ? -3.598 -3.421 -8.014 1.00 98.81 199 THR A CA 1
ATOM 1412 C C . THR A 1 199 ? -3.369 -1.921 -7.954 1.00 98.81 199 THR A C 1
ATOM 1414 O O . THR A 1 199 ? -4.022 -1.222 -7.181 1.00 98.81 199 THR A O 1
ATOM 1417 N N . ASN A 1 200 ? -2.455 -1.442 -8.785 1.00 98.31 200 ASN A N 1
ATOM 1418 C CA . ASN A 1 200 ? -2.079 -0.047 -8.936 1.00 98.31 200 ASN A CA 1
ATOM 1419 C C . ASN A 1 200 ? -2.841 0.509 -10.138 1.00 98.31 200 ASN A C 1
ATOM 1421 O O . ASN A 1 200 ? -2.479 0.263 -11.290 1.00 98.31 200 ASN A O 1
ATOM 1425 N N . ASN A 1 201 ? -3.948 1.196 -9.885 1.00 97.38 201 ASN A N 1
ATOM 1426 C CA . ASN A 1 201 ? -4.807 1.715 -10.945 1.00 97.38 201 ASN A CA 1
ATOM 1427 C C . ASN A 1 201 ? -4.200 2.982 -11.553 1.00 97.38 201 ASN A C 1
ATOM 1429 O O . ASN A 1 201 ? -3.686 3.825 -10.822 1.00 97.38 201 ASN A O 1
ATOM 1433 N N . GLY A 1 202 ? -4.307 3.158 -12.870 1.00 96.25 202 GLY A N 1
ATOM 1434 C CA . GLY A 1 202 ? -4.002 4.444 -13.496 1.00 96.25 202 GLY A CA 1
ATOM 1435 C C . GLY A 1 202 ? -4.937 5.561 -13.021 1.00 96.25 202 GLY A C 1
ATOM 1436 O O . GLY A 1 202 ? -5.981 5.309 -12.414 1.00 96.25 202 GLY A O 1
ATOM 1437 N N . GLY A 1 203 ? -4.559 6.808 -13.295 1.00 95.19 203 GLY A N 1
ATOM 1438 C CA . GLY A 1 203 ? -5.397 7.976 -13.052 1.00 95.19 203 GLY A CA 1
ATOM 1439 C C . GLY A 1 203 ? -6.719 7.849 -13.807 1.00 95.19 203 GLY A C 1
ATOM 1440 O O . GLY A 1 203 ? -6.736 7.521 -14.997 1.00 95.19 203 GLY A O 1
ATOM 1441 N N . ALA A 1 204 ? -7.830 8.083 -13.112 1.00 93.19 204 ALA A N 1
ATOM 1442 C CA . ALA A 1 204 ? -9.174 7.951 -13.673 1.00 93.19 204 ALA A CA 1
ATOM 1443 C C . ALA A 1 204 ? -9.676 9.250 -14.327 1.00 93.19 204 ALA A C 1
ATOM 1445 O O . ALA A 1 204 ? -10.597 9.216 -15.141 1.00 93.19 204 ALA A O 1
ATOM 1446 N N . ALA A 1 205 ? -9.070 10.392 -13.992 1.00 92.19 205 ALA A N 1
ATOM 1447 C CA . ALA A 1 205 ? -9.415 11.706 -14.525 1.00 92.19 205 ALA A CA 1
ATOM 1448 C C . ALA A 1 205 ? -8.287 12.313 -15.375 1.00 92.19 205 ALA A C 1
ATOM 1450 O O . ALA A 1 205 ? -7.166 11.808 -15.401 1.00 92.19 205 ALA A O 1
ATOM 1451 N N . SER A 1 206 ? -8.594 13.410 -16.078 1.00 91.25 206 SER A N 1
ATOM 1452 C CA . SER A 1 206 ? -7.608 14.152 -16.875 1.00 91.25 206 SER A CA 1
ATOM 1453 C C . SER A 1 206 ? -6.408 14.547 -16.017 1.00 91.25 206 SER A C 1
ATOM 1455 O O . SER A 1 206 ? -6.600 15.064 -14.918 1.00 91.25 206 SER A O 1
ATOM 1457 N N . GLU A 1 207 ? -5.195 14.300 -16.513 1.00 91.50 207 GLU A N 1
ATOM 1458 C CA . GLU A 1 207 ? -3.930 14.678 -15.857 1.00 91.50 207 GLU A CA 1
ATOM 1459 C C . GLU A 1 207 ? -3.763 14.121 -14.427 1.00 91.50 207 GLU A C 1
ATOM 1461 O O . GLU A 1 207 ? -2.897 14.561 -13.675 1.00 91.50 207 GLU A O 1
ATOM 1466 N N . ALA A 1 208 ? -4.587 13.149 -14.026 1.00 92.75 208 ALA A N 1
ATOM 1467 C CA . ALA A 1 208 ? -4.507 12.536 -12.710 1.00 92.75 208 ALA A CA 1
ATOM 1468 C C . ALA A 1 208 ? -3.336 11.548 -12.635 1.00 92.75 208 ALA A C 1
ATOM 1470 O O . ALA A 1 208 ? -3.073 10.803 -13.581 1.00 92.75 208 ALA A O 1
ATOM 1471 N N . GLY A 1 209 ? -2.657 11.499 -11.491 1.00 92.56 209 GLY A N 1
ATOM 1472 C CA . GLY A 1 209 ? -1.601 10.526 -11.224 1.00 92.56 209 GLY A CA 1
ATOM 1473 C C . GLY A 1 209 ? -2.159 9.116 -11.020 1.00 92.56 209 GLY A C 1
ATOM 1474 O O . GLY A 1 209 ? -3.255 8.942 -10.485 1.00 92.56 209 GLY A O 1
ATOM 1475 N N . GLY A 1 210 ? -1.399 8.097 -11.420 1.00 94.81 210 GLY A N 1
ATOM 1476 C CA . GLY A 1 210 ? -1.716 6.708 -11.095 1.00 94.81 210 GLY A CA 1
ATOM 1477 C C . GLY A 1 210 ? -1.440 6.374 -9.629 1.00 94.81 210 GLY A C 1
ATOM 1478 O O . GLY A 1 210 ? -0.668 7.051 -8.950 1.00 94.81 210 GLY A O 1
ATOM 1479 N N . GLY A 1 211 ? -2.086 5.319 -9.141 1.00 95.81 211 GLY A N 1
ATOM 1480 C CA . GLY A 1 211 ? -1.763 4.683 -7.873 1.00 95.81 211 GLY A CA 1
ATOM 1481 C C . GLY A 1 211 ? -0.397 4.007 -7.950 1.00 95.81 211 GLY A C 1
ATOM 1482 O O . GLY A 1 211 ? -0.033 3.448 -8.987 1.00 95.81 211 GLY A O 1
ATOM 1483 N N . GLY A 1 212 ? 0.365 4.071 -6.865 1.00 96.50 212 GLY A N 1
ATOM 1484 C CA . GLY A 1 212 ? 1.776 3.710 -6.872 1.00 96.50 212 GLY A CA 1
ATOM 1485 C C . GLY A 1 212 ? 2.213 2.814 -5.731 1.00 96.50 212 GLY A C 1
ATOM 1486 O O . GLY A 1 212 ? 1.672 2.866 -4.623 1.00 96.50 212 GLY A O 1
ATOM 1487 N N . ILE A 1 213 ? 3.264 2.043 -5.995 1.00 98.50 213 ILE A N 1
ATOM 1488 C CA . ILE A 1 213 ? 4.034 1.332 -4.975 1.00 98.50 213 ILE A CA 1
ATOM 1489 C C . ILE A 1 213 ? 5.511 1.652 -5.148 1.00 98.50 213 ILE A C 1
ATOM 1491 O O . ILE A 1 213 ? 6.032 1.582 -6.260 1.00 98.50 213 ILE 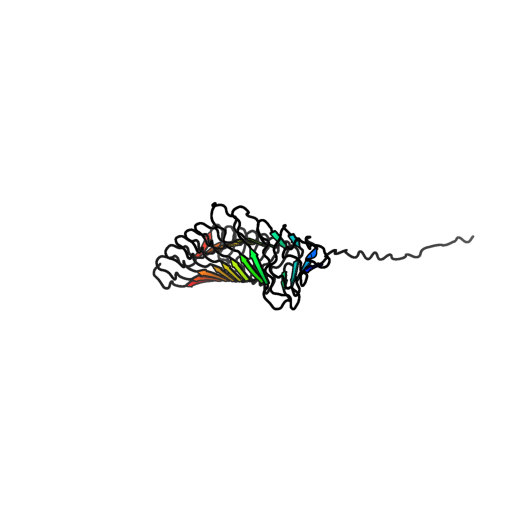A O 1
ATOM 1495 N N . THR A 1 214 ? 6.196 1.957 -4.051 1.00 98.44 214 THR A N 1
ATOM 1496 C CA . THR A 1 214 ? 7.637 2.225 -4.044 1.00 98.44 214 THR A CA 1
ATOM 1497 C C . THR A 1 214 ? 8.370 1.288 -3.088 1.00 98.44 214 THR A C 1
ATOM 1499 O O . THR A 1 214 ? 7.896 0.985 -1.994 1.00 98.44 214 THR A O 1
ATOM 1502 N N . PHE A 1 215 ? 9.551 0.836 -3.502 1.00 98.81 215 PHE A N 1
ATOM 1503 C CA . PHE A 1 215 ? 10.489 0.044 -2.711 1.00 98.81 215 PHE A CA 1
ATOM 1504 C C . PHE A 1 215 ? 11.821 0.789 -2.610 1.00 98.81 215 PHE A C 1
ATOM 1506 O O . PHE A 1 215 ? 12.429 1.130 -3.622 1.00 98.81 215 PHE A O 1
ATOM 1513 N N . SER A 1 216 ? 12.286 1.018 -1.385 1.00 98.44 216 SER A N 1
ATOM 1514 C CA . SER A 1 216 ? 13.544 1.713 -1.072 1.00 98.44 216 SER A CA 1
ATOM 1515 C C . SER A 1 216 ? 14.340 0.980 0.011 1.00 98.44 216 SER A C 1
ATOM 1517 O O . SER A 1 216 ? 13.843 0.040 0.647 1.00 98.44 216 SER A O 1
ATOM 1519 N N . GLY A 1 217 ? 15.597 1.372 0.227 1.00 97.50 217 GLY A N 1
ATOM 1520 C CA . GLY A 1 217 ? 16.514 0.622 1.089 1.00 97.50 217 GLY A CA 1
ATOM 1521 C C . GLY A 1 217 ? 16.731 -0.815 0.599 1.00 97.50 217 GLY A C 1
ATOM 1522 O O . GLY A 1 217 ? 16.780 -1.066 -0.597 1.00 97.50 217 GLY A O 1
ATOM 1523 N N . ALA A 1 218 ? 16.836 -1.769 1.523 1.00 98.25 218 ALA A N 1
ATOM 1524 C CA . ALA A 1 218 ? 16.998 -3.197 1.234 1.00 98.25 218 ALA A CA 1
ATOM 1525 C C . ALA A 1 218 ? 15.652 -3.957 1.209 1.00 98.25 218 ALA A C 1
ATOM 1527 O O . ALA A 1 218 ? 15.605 -5.148 1.533 1.00 98.25 218 ALA A O 1
ATOM 1528 N N . SER A 1 219 ? 14.550 -3.267 0.896 1.00 98.81 219 SER A N 1
ATOM 1529 C CA . SER A 1 219 ? 13.211 -3.860 0.827 1.00 98.81 219 SER A CA 1
ATOM 1530 C C . SER A 1 219 ? 13.040 -4.779 -0.389 1.00 98.81 219 SER A C 1
ATOM 1532 O O . SER A 1 219 ? 13.830 -4.757 -1.340 1.00 98.81 219 SER A O 1
ATOM 1534 N N . THR A 1 220 ? 12.006 -5.624 -0.364 1.00 98.88 220 THR A N 1
ATOM 1535 C CA . THR A 1 220 ? 11.734 -6.564 -1.458 1.00 98.88 220 THR A CA 1
ATOM 1536 C C . THR A 1 220 ? 10.257 -6.744 -1.779 1.00 98.88 220 THR A C 1
ATOM 1538 O O . THR A 1 220 ? 9.419 -6.894 -0.891 1.00 98.88 220 THR A O 1
ATOM 1541 N N . ALA A 1 221 ? 9.943 -6.868 -3.066 1.00 98.81 221 ALA A N 1
ATOM 1542 C CA . ALA A 1 221 ? 8.617 -7.280 -3.515 1.00 98.81 221 ALA A CA 1
ATOM 1543 C C . ALA A 1 221 ? 8.260 -8.743 -3.173 1.00 98.81 221 ALA A C 1
ATOM 1545 O O . ALA A 1 221 ? 7.119 -9.155 -3.377 1.00 98.81 221 ALA A O 1
ATOM 1546 N N . GLY A 1 222 ? 9.196 -9.529 -2.624 1.00 98.69 222 GLY A N 1
ATOM 1547 C CA . GLY A 1 222 ? 8.928 -10.897 -2.181 1.00 98.69 222 GLY A CA 1
ATOM 1548 C C . GLY A 1 222 ? 8.459 -11.785 -3.334 1.00 98.69 222 GLY A C 1
ATOM 1549 O O . GLY A 1 222 ? 9.100 -11.824 -4.382 1.00 98.69 222 GLY A O 1
ATOM 1550 N N . SER A 1 223 ? 7.353 -12.491 -3.129 1.00 98.81 223 SER A N 1
ATOM 1551 C CA . SER A 1 223 ? 6.595 -13.247 -4.137 1.00 98.81 223 SER A CA 1
ATOM 1552 C C . SER A 1 223 ? 5.264 -12.564 -4.476 1.00 98.81 223 SER A C 1
ATOM 1554 O O . SER A 1 223 ? 4.323 -13.218 -4.924 1.00 98.81 223 SER A O 1
ATOM 1556 N N . GLY A 1 224 ? 5.161 -11.254 -4.231 1.00 98.81 224 GLY A N 1
ATOM 1557 C CA . GLY A 1 224 ? 3.946 -10.487 -4.459 1.00 98.81 224 GLY A CA 1
ATOM 1558 C C . GLY A 1 224 ? 3.561 -10.419 -5.935 1.00 98.81 224 GLY A C 1
ATOM 1559 O O . GLY A 1 224 ? 4.393 -10.578 -6.832 1.00 98.81 224 GLY A O 1
ATOM 1560 N N . THR A 1 225 ? 2.281 -10.164 -6.188 1.00 98.94 225 THR A N 1
ATOM 1561 C CA . THR A 1 225 ? 1.748 -9.926 -7.536 1.00 98.94 225 THR A CA 1
ATOM 1562 C C . THR A 1 225 ? 1.301 -8.479 -7.658 1.00 98.94 225 THR A C 1
ATOM 1564 O O . THR A 1 225 ? 0.491 -8.017 -6.861 1.00 98.94 225 THR A O 1
ATOM 1567 N N . PHE A 1 226 ? 1.797 -7.779 -8.670 1.00 98.94 226 PHE A N 1
ATOM 1568 C CA . PHE A 1 226 ? 1.600 -6.352 -8.888 1.00 98.94 226 PHE A CA 1
ATOM 1569 C C . PHE A 1 226 ? 0.986 -6.142 -10.264 1.00 98.94 226 PHE A C 1
ATOM 1571 O O . PHE A 1 226 ? 1.560 -6.550 -11.270 1.00 98.94 226 PHE A O 1
ATOM 1578 N N . THR A 1 227 ? -0.181 -5.509 -10.322 1.00 98.88 227 THR A N 1
ATOM 1579 C CA . THR A 1 227 ? -0.816 -5.102 -11.578 1.00 98.88 227 THR A CA 1
ATOM 1580 C C . THR A 1 227 ? -0.790 -3.589 -11.680 1.00 98.88 227 THR A C 1
ATOM 1582 O O . THR A 1 227 ? -1.471 -2.909 -10.921 1.00 98.88 227 THR A O 1
ATOM 1585 N N . ASN A 1 228 ? -0.026 -3.075 -12.634 1.00 98.75 228 ASN A N 1
ATOM 1586 C CA . ASN A 1 228 ? 0.087 -1.665 -12.976 1.00 98.75 228 ASN A CA 1
ATOM 1587 C C . ASN A 1 228 ? -0.848 -1.380 -14.158 1.00 98.75 228 ASN A C 1
ATOM 1589 O O . ASN A 1 228 ? -0.599 -1.806 -15.289 1.00 98.75 228 ASN A O 1
ATOM 1593 N N . GLY A 1 229 ? -1.985 -0.741 -13.891 1.00 97.81 229 GLY A N 1
ATOM 1594 C CA . GLY A 1 229 ? -2.978 -0.384 -14.906 1.00 97.81 229 GLY A CA 1
ATOM 1595 C C . GLY A 1 229 ? -2.569 0.860 -15.694 1.00 97.81 229 GLY A C 1
ATOM 1596 O O . GLY A 1 229 ? -2.010 1.785 -15.119 1.00 97.81 229 GLY A O 1
ATOM 1597 N N . GLY A 1 230 ? -2.878 0.921 -16.990 1.00 96.81 230 GLY A N 1
ATOM 1598 C CA . GLY A 1 230 ? -2.739 2.162 -17.756 1.00 96.81 230 GLY A CA 1
ATOM 1599 C C . GLY A 1 230 ? -3.685 3.258 -17.265 1.00 96.81 230 GLY A C 1
ATOM 1600 O O . GLY A 1 230 ? -4.724 2.975 -16.663 1.00 96.81 230 GLY A O 1
ATOM 1601 N N . GLY A 1 231 ? -3.333 4.514 -17.532 1.00 95.75 231 GLY A N 1
ATOM 1602 C CA . GLY A 1 231 ? -4.190 5.666 -17.277 1.00 95.75 231 GLY A CA 1
ATOM 1603 C C . GLY A 1 231 ? -5.511 5.552 -18.040 1.00 95.75 231 GLY A C 1
ATOM 1604 O O . GLY A 1 231 ? -5.550 5.055 -19.168 1.00 95.75 231 GLY A O 1
ATOM 1605 N N . ALA A 1 232 ? -6.596 6.005 -17.415 1.00 94.19 232 ALA A N 1
ATOM 1606 C CA . ALA A 1 232 ? -7.959 5.919 -17.942 1.00 94.19 232 ALA A CA 1
ATOM 1607 C C . ALA A 1 232 ? -8.561 7.290 -18.319 1.00 94.19 232 ALA A C 1
ATOM 1609 O O . ALA A 1 232 ? -9.694 7.351 -18.793 1.00 94.19 232 ALA A O 1
ATOM 1610 N N . GLY A 1 233 ? -7.806 8.381 -18.146 1.00 91.75 233 GLY A N 1
ATOM 1611 C CA . GLY A 1 233 ? -8.165 9.739 -18.568 1.00 91.75 233 GLY A CA 1
ATOM 1612 C C . GLY A 1 233 ? -7.145 10.360 -19.529 1.00 91.75 233 GLY A C 1
ATOM 1613 O O . GLY A 1 233 ? -6.041 9.848 -19.704 1.00 91.75 233 GLY A O 1
ATOM 1614 N N . TYR A 1 234 ? -7.498 11.489 -20.149 1.00 92.38 234 TYR A N 1
ATOM 1615 C CA . TYR A 1 234 ? -6.587 12.242 -21.021 1.00 92.38 234 TYR A CA 1
ATOM 1616 C C . TYR A 1 234 ? -5.326 12.670 -20.256 1.00 92.38 234 TYR A C 1
ATOM 1618 O O . TYR A 1 234 ? -5.438 13.291 -19.198 1.00 92.38 234 TYR A O 1
ATOM 1626 N N . SER A 1 235 ? -4.137 12.322 -20.757 1.00 93.38 235 SER A N 1
ATOM 1627 C CA . SER A 1 235 ? -2.854 12.569 -20.077 1.00 93.38 235 SER A CA 1
ATOM 1628 C C . SER A 1 235 ? -2.782 12.022 -18.643 1.00 93.38 235 SER A C 1
ATOM 1630 O O . SER A 1 235 ? -1.979 12.494 -17.840 1.00 93.38 235 SER A O 1
ATOM 1632 N N . ALA A 1 236 ? -3.630 11.053 -18.284 1.00 95.38 236 ALA A N 1
ATOM 1633 C CA . ALA A 1 236 ? -3.603 10.439 -16.964 1.00 95.38 236 ALA A CA 1
ATOM 1634 C C . ALA A 1 236 ? -2.403 9.496 -16.840 1.00 95.38 236 ALA A C 1
ATOM 1636 O O . ALA A 1 236 ? -2.119 8.721 -17.758 1.00 95.38 236 ALA A O 1
ATOM 1637 N N . GLY A 1 237 ? -1.721 9.536 -15.697 1.00 95.50 237 GLY A N 1
ATOM 1638 C CA . GLY A 1 237 ? -0.622 8.631 -15.374 1.00 95.50 237 GLY A CA 1
ATOM 1639 C C . GLY A 1 237 ? -1.101 7.186 -15.255 1.00 95.50 237 GLY A C 1
ATOM 1640 O O . GLY A 1 237 ? -2.176 6.932 -14.710 1.00 95.50 237 GLY A O 1
ATOM 1641 N N . GLY A 1 238 ? -0.311 6.222 -15.721 1.00 96.94 238 GLY A N 1
ATOM 1642 C CA . GLY A 1 238 ? -0.539 4.825 -15.368 1.00 96.94 238 GLY A CA 1
ATOM 1643 C C . GLY A 1 238 ? -0.166 4.544 -13.917 1.00 96.94 238 GLY A C 1
ATOM 1644 O O . GLY A 1 238 ? 0.585 5.290 -13.284 1.00 96.94 238 GLY A O 1
ATOM 1645 N N . GLY A 1 239 ? -0.723 3.469 -13.372 1.00 97.94 239 GLY A N 1
ATOM 1646 C CA . GLY A 1 239 ? -0.296 2.928 -12.094 1.00 97.94 239 GLY A CA 1
ATOM 1647 C C . GLY A 1 239 ? 1.122 2.381 -12.200 1.00 97.94 239 GLY A C 1
ATOM 1648 O O . GLY A 1 239 ? 1.563 1.982 -13.281 1.00 97.94 239 GLY A O 1
ATOM 1649 N N . PHE A 1 240 ? 1.851 2.373 -11.090 1.00 98.50 240 PHE A N 1
ATOM 1650 C CA . PHE A 1 240 ? 3.280 2.088 -11.145 1.00 98.50 240 PHE A CA 1
ATOM 1651 C C . PHE A 1 240 ? 3.809 1.275 -9.975 1.00 98.50 240 PHE A C 1
ATOM 1653 O O . PHE A 1 240 ? 3.271 1.283 -8.868 1.00 98.50 240 PHE A O 1
ATOM 1660 N N . THR A 1 241 ? 4.923 0.594 -10.233 1.00 98.81 241 THR A N 1
ATOM 1661 C CA . THR A 1 241 ? 5.794 0.034 -9.201 1.00 98.81 241 THR A CA 1
ATOM 1662 C C . THR A 1 241 ? 7.225 0.505 -9.428 1.00 98.81 241 THR A C 1
ATOM 1664 O O . THR A 1 241 ? 7.764 0.365 -10.523 1.00 98.81 241 THR A O 1
ATOM 1667 N N . GLU A 1 242 ? 7.862 1.047 -8.398 1.00 98.75 242 GLU A N 1
ATOM 1668 C CA . GLU A 1 242 ? 9.220 1.585 -8.476 1.00 98.75 242 GLU A CA 1
ATOM 1669 C C . GLU A 1 242 ? 10.145 0.932 -7.446 1.00 98.75 242 GLU A C 1
ATOM 1671 O O . GLU A 1 242 ? 9.774 0.754 -6.286 1.00 98.75 242 GLU A O 1
ATOM 1676 N N . PHE A 1 243 ? 11.370 0.620 -7.869 1.00 98.88 243 PHE A N 1
ATOM 1677 C CA . PHE A 1 243 ? 12.457 0.135 -7.021 1.00 98.88 243 PHE A CA 1
ATOM 1678 C C . PHE A 1 243 ? 13.630 1.112 -7.054 1.00 98.88 243 PHE A C 1
ATOM 1680 O O . PHE A 1 243 ? 14.092 1.506 -8.125 1.00 98.88 243 PHE A O 1
ATOM 1687 N N . SER A 1 244 ? 14.163 1.461 -5.887 1.00 98.19 244 SER A N 1
ATOM 1688 C CA . SER A 1 244 ? 15.342 2.317 -5.730 1.00 98.19 244 SER A CA 1
ATOM 1689 C C . SER A 1 244 ? 16.340 1.733 -4.720 1.00 98.19 244 SER A C 1
ATOM 1691 O O . SER A 1 244 ? 16.136 0.645 -4.174 1.00 98.19 244 SER A O 1
ATOM 1693 N N . ASP A 1 245 ? 17.464 2.418 -4.503 1.00 97.12 245 ASP A N 1
ATOM 1694 C CA . ASP A 1 245 ? 18.543 1.994 -3.600 1.00 97.12 245 ASP A CA 1
ATOM 1695 C C . ASP A 1 245 ? 19.033 0.559 -3.861 1.00 97.12 245 ASP A C 1
ATOM 1697 O O . ASP A 1 245 ? 19.459 0.252 -4.972 1.00 97.12 245 ASP A O 1
ATOM 1701 N N . THR A 1 246 ? 19.027 -0.311 -2.849 1.00 97.62 246 THR A N 1
ATOM 1702 C CA . THR A 1 246 ? 19.441 -1.721 -2.920 1.00 97.62 246 THR A CA 1
ATOM 1703 C C . THR A 1 246 ? 18.243 -2.675 -2.929 1.00 97.62 246 THR A C 1
ATOM 1705 O O . THR A 1 246 ?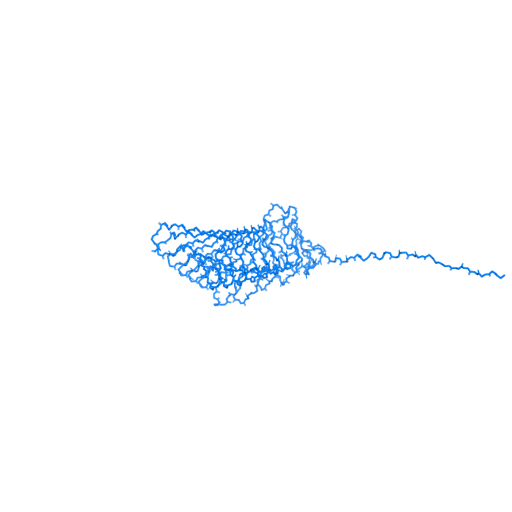 18.399 -3.868 -2.655 1.00 97.62 246 THR A O 1
ATOM 1708 N N . SER A 1 247 ? 17.046 -2.167 -3.237 1.00 98.69 247 SER A N 1
ATOM 1709 C CA . SER A 1 247 ? 15.814 -2.951 -3.204 1.00 98.69 247 SER A CA 1
ATOM 1710 C C . SER A 1 247 ? 15.768 -3.986 -4.329 1.00 98.69 247 SER A C 1
ATOM 1712 O O . SER A 1 247 ? 16.510 -3.924 -5.317 1.00 98.69 247 SER A O 1
ATOM 1714 N N . THR A 1 248 ? 14.902 -4.986 -4.177 1.00 98.81 248 THR A N 1
ATOM 1715 C CA . THR A 1 248 ? 14.795 -6.081 -5.145 1.00 98.81 248 THR A CA 1
ATOM 1716 C C . THR A 1 248 ? 13.355 -6.448 -5.461 1.00 98.81 248 THR A C 1
ATOM 1718 O O . THR A 1 248 ? 12.530 -6.657 -4.567 1.00 98.81 248 THR A O 1
ATOM 1721 N N . ALA A 1 249 ? 13.078 -6.645 -6.748 1.00 98.75 249 ALA A N 1
ATOM 1722 C CA . ALA A 1 249 ? 11.818 -7.208 -7.220 1.00 98.75 249 ALA A CA 1
ATOM 1723 C C . ALA A 1 249 ? 11.604 -8.669 -6.766 1.00 98.75 249 ALA A C 1
ATOM 1725 O O . ALA A 1 249 ? 10.515 -9.218 -6.926 1.00 98.75 249 ALA A O 1
ATOM 1726 N N . GLY A 1 250 ? 12.614 -9.298 -6.147 1.00 98.56 250 GLY A N 1
ATOM 1727 C CA . GLY A 1 250 ? 12.483 -10.610 -5.522 1.00 98.56 250 GLY A CA 1
ATOM 1728 C C . GLY A 1 250 ? 12.121 -11.682 -6.545 1.00 98.56 250 GLY A C 1
ATOM 1729 O O . GLY A 1 250 ? 12.772 -11.794 -7.576 1.00 98.56 250 GLY A O 1
ATOM 1730 N N . SER A 1 251 ? 11.102 -12.481 -6.243 1.00 98.81 251 SER A N 1
ATOM 1731 C CA . SER A 1 251 ? 10.441 -13.399 -7.186 1.00 98.81 251 SER A CA 1
ATOM 1732 C C . SER A 1 251 ? 9.018 -12.920 -7.503 1.00 98.81 251 SER A C 1
ATOM 1734 O O . SER A 1 251 ? 8.133 -13.730 -7.773 1.00 98.81 251 SER A O 1
ATOM 1736 N N . GLY A 1 252 ? 8.776 -11.610 -7.397 1.00 98.81 252 GLY A N 1
ATOM 1737 C CA . GLY A 1 252 ? 7.471 -11.012 -7.634 1.00 98.81 252 GLY A CA 1
ATOM 1738 C C . GLY A 1 252 ? 7.054 -11.103 -9.100 1.00 98.81 252 GLY A C 1
ATOM 1739 O O . GLY A 1 252 ? 7.884 -11.261 -9.996 1.00 98.81 252 GLY A O 1
ATOM 1740 N N . THR A 1 253 ? 5.752 -10.991 -9.343 1.00 98.94 253 THR A N 1
ATOM 1741 C CA . THR A 1 253 ? 5.175 -10.907 -10.690 1.00 98.94 253 THR A CA 1
ATOM 1742 C C . THR A 1 253 ? 4.616 -9.511 -10.921 1.00 98.94 253 THR A C 1
ATOM 1744 O O . THR A 1 253 ? 3.788 -9.047 -10.145 1.00 98.94 253 THR A O 1
ATOM 1747 N N . PHE A 1 254 ? 5.036 -8.858 -11.998 1.00 98.94 254 PHE A N 1
ATOM 1748 C CA . PHE A 1 254 ? 4.682 -7.487 -12.353 1.00 98.94 254 PHE A CA 1
ATOM 1749 C C . PHE A 1 254 ? 3.981 -7.489 -13.705 1.00 98.94 254 PHE A C 1
ATOM 1751 O O . PHE A 1 254 ? 4.553 -7.917 -14.704 1.00 98.94 254 PHE A O 1
ATOM 1758 N N . ILE A 1 255 ? 2.738 -7.025 -13.739 1.00 98.88 255 ILE A N 1
ATOM 1759 C CA . ILE A 1 255 ? 1.900 -6.950 -14.933 1.00 98.88 255 ILE A CA 1
ATOM 1760 C C . ILE A 1 255 ? 1.703 -5.475 -15.255 1.00 98.88 255 ILE A C 1
ATOM 1762 O O . ILE A 1 255 ? 0.940 -4.784 -14.585 1.00 98.88 255 ILE A O 1
ATOM 1766 N N . ASN A 1 256 ? 2.390 -4.996 -16.281 1.00 98.69 256 ASN A N 1
ATOM 1767 C CA . ASN A 1 256 ? 2.326 -3.622 -16.758 1.00 98.69 256 ASN A CA 1
ATOM 1768 C C . ASN A 1 256 ? 1.379 -3.564 -17.952 1.00 98.69 256 ASN A C 1
ATOM 1770 O O . ASN A 1 256 ? 1.603 -4.248 -18.949 1.00 98.69 256 ASN A O 1
ATOM 1774 N N . ASN A 1 257 ? 0.314 -2.776 -17.860 1.00 97.62 257 ASN A N 1
ATOM 1775 C CA . ASN A 1 257 ? -0.686 -2.661 -18.919 1.00 97.62 257 ASN A CA 1
ATOM 1776 C C . ASN A 1 257 ? -0.512 -1.357 -19.695 1.00 97.62 257 ASN A C 1
ATOM 1778 O O . ASN A 1 257 ? -0.226 -0.326 -19.095 1.00 97.62 257 ASN A O 1
ATOM 1782 N N . GLY A 1 258 ? -0.725 -1.390 -21.011 1.00 95.62 258 GLY A N 1
ATOM 1783 C CA . GLY A 1 258 ? -0.734 -0.173 -21.824 1.00 95.62 258 GLY A CA 1
ATOM 1784 C C . GLY A 1 258 ? -1.843 0.807 -21.430 1.00 95.62 258 GLY A C 1
ATOM 1785 O O . GLY A 1 258 ? -2.755 0.460 -20.673 1.00 95.62 258 GLY A O 1
ATOM 1786 N N . GLY A 1 259 ? -1.759 2.036 -21.946 1.00 93.38 259 GLY A N 1
ATOM 1787 C CA . GLY A 1 259 ? -2.741 3.092 -21.672 1.00 93.38 259 GLY A CA 1
ATOM 1788 C C . GLY A 1 259 ? -4.171 2.656 -22.019 1.00 93.38 259 GLY A C 1
ATOM 1789 O O . GLY A 1 259 ? -4.409 2.110 -23.099 1.00 93.38 259 GLY A O 1
ATOM 1790 N N . ALA A 1 260 ? -5.121 2.906 -21.111 1.00 92.50 260 ALA A N 1
ATOM 1791 C CA . ALA A 1 260 ? -6.525 2.500 -21.242 1.00 92.50 260 ALA A CA 1
ATOM 1792 C C . ALA A 1 260 ? -7.421 3.591 -21.862 1.00 92.50 260 ALA A C 1
ATOM 1794 O O . ALA A 1 260 ? -8.616 3.376 -22.067 1.00 92.50 260 ALA A O 1
ATOM 1795 N N . PHE A 1 261 ? -6.851 4.757 -22.171 1.00 92.69 261 PHE A N 1
ATOM 1796 C CA . PHE A 1 261 ? -7.515 5.879 -22.827 1.00 92.69 261 PHE A CA 1
ATOM 1797 C C . PHE A 1 261 ? -6.550 6.577 -23.796 1.00 92.69 261 PHE A C 1
ATOM 1799 O O . PHE A 1 261 ? -5.343 6.602 -23.566 1.00 92.69 261 PHE A O 1
ATOM 1806 N N . ARG A 1 262 ? -7.071 7.158 -24.885 1.00 92.25 262 ARG A N 1
ATOM 1807 C CA . ARG A 1 262 ? -6.258 7.820 -25.919 1.00 92.25 262 ARG A CA 1
ATOM 1808 C C . ARG A 1 262 ? -5.477 8.997 -25.323 1.00 92.25 262 ARG A C 1
ATOM 1810 O O . ARG A 1 262 ? -6.077 9.935 -24.799 1.00 92.25 262 ARG A O 1
ATOM 1817 N N . GLY A 1 263 ? -4.150 8.954 -25.424 1.00 89.31 263 GLY A N 1
ATOM 1818 C CA . GLY A 1 263 ? -3.257 9.945 -24.813 1.00 89.31 263 GLY A CA 1
ATOM 1819 C C . GLY A 1 263 ? -3.015 9.757 -23.311 1.00 89.31 263 GLY A C 1
ATOM 1820 O O . GLY A 1 263 ? -2.430 10.637 -22.689 1.00 89.31 263 GLY A O 1
ATOM 1821 N N . ALA A 1 264 ? -3.468 8.654 -22.711 1.00 94.31 264 ALA A N 1
ATOM 1822 C CA . ALA A 1 264 ? -3.084 8.273 -21.355 1.00 94.31 264 ALA A CA 1
ATOM 1823 C C . ALA A 1 264 ? -1.741 7.533 -21.345 1.00 94.31 264 ALA A C 1
ATOM 1825 O O . ALA A 1 264 ? -1.377 6.871 -22.321 1.00 94.31 264 ALA A O 1
ATOM 1826 N N . PHE A 1 265 ? -1.044 7.600 -20.215 1.00 95.12 265 PHE A N 1
ATOM 1827 C CA . PHE A 1 265 ? 0.210 6.884 -20.008 1.00 95.12 265 PHE A CA 1
ATOM 1828 C C . PHE A 1 265 ? -0.033 5.417 -19.641 1.00 95.12 265 PHE A C 1
ATOM 1830 O O . PHE A 1 265 ? -1.061 5.038 -19.073 1.00 95.12 265 PHE A O 1
ATOM 1837 N N . GLU A 1 266 ? 0.931 4.576 -19.970 1.00 97.12 266 GLU A N 1
ATOM 1838 C CA . GLU A 1 266 ? 0.985 3.167 -19.618 1.00 97.12 266 GLU A CA 1
ATOM 1839 C C . GLU A 1 266 ? 1.218 2.947 -18.121 1.00 97.12 266 GLU A C 1
ATOM 1841 O O . GLU A 1 266 ? 1.819 3.769 -17.430 1.00 97.12 266 GLU A O 1
ATOM 1846 N N . GLY A 1 267 ? 0.774 1.798 -17.620 1.00 98.00 267 GLY A N 1
ATOM 1847 C CA . GLY A 1 267 ? 1.244 1.278 -16.348 1.00 98.00 267 GLY A CA 1
ATOM 1848 C C . GLY A 1 267 ? 2.664 0.740 -16.498 1.00 98.00 267 GLY A C 1
ATOM 1849 O O . GLY A 1 267 ? 3.007 0.154 -17.531 1.00 98.00 267 GLY A O 1
ATOM 1850 N N . PHE A 1 268 ? 3.497 0.919 -15.474 1.00 98.62 268 PHE A N 1
ATOM 1851 C CA . PHE A 1 268 ? 4.917 0.593 -15.588 1.00 98.62 268 PHE A CA 1
ATOM 1852 C C . PHE A 1 268 ? 5.552 0.047 -14.312 1.00 98.62 268 PHE A C 1
ATOM 1854 O O . PHE A 1 268 ? 5.113 0.305 -13.192 1.00 98.62 268 PHE A O 1
ATOM 1861 N N . THR A 1 269 ? 6.651 -0.679 -14.504 1.00 98.81 269 THR A N 1
ATOM 1862 C CA . THR A 1 269 ? 7.604 -1.010 -13.447 1.00 98.81 269 THR A CA 1
ATOM 1863 C C . THR A 1 269 ? 8.955 -0.395 -13.773 1.00 98.81 269 THR A C 1
ATOM 1865 O O . THR A 1 269 ? 9.433 -0.510 -14.899 1.00 98.81 269 THR A O 1
ATOM 1868 N N . VAL A 1 270 ? 9.602 0.249 -12.810 1.00 98.56 270 VAL A N 1
ATOM 1869 C CA . VAL A 1 270 ? 10.919 0.852 -13.037 1.00 98.56 270 VAL A CA 1
ATOM 1870 C C . VAL A 1 270 ? 11.882 0.552 -11.900 1.00 98.56 270 VAL A C 1
ATOM 1872 O O . VAL A 1 270 ? 11.500 0.494 -10.733 1.00 98.56 270 VAL A O 1
ATOM 1875 N N . LEU A 1 271 ? 13.140 0.319 -12.262 1.00 98.75 271 LEU A N 1
ATOM 1876 C CA . LEU A 1 271 ? 14.224 0.014 -11.341 1.00 98.75 271 LEU A CA 1
ATOM 1877 C C . LEU A 1 271 ? 15.338 1.051 -11.495 1.00 98.75 271 LEU A C 1
ATOM 1879 O O . LEU A 1 271 ? 15.865 1.243 -12.590 1.00 98.75 271 LEU A O 1
ATOM 1883 N N . PHE A 1 272 ? 15.715 1.696 -10.395 1.00 96.81 272 PHE A N 1
ATOM 1884 C CA . PHE A 1 272 ? 16.736 2.742 -10.328 1.00 96.81 272 PHE A CA 1
ATOM 1885 C C . PHE A 1 272 ? 17.845 2.414 -9.323 1.00 96.81 272 PHE A C 1
ATOM 1887 O O . PHE A 1 272 ? 17.760 1.467 -8.537 1.00 96.81 272 PHE A O 1
ATOM 1894 N N . GLY A 1 273 ? 18.896 3.237 -9.313 1.00 94.94 273 GLY A N 1
ATOM 1895 C CA . GLY A 1 273 ? 19.963 3.147 -8.318 1.00 94.94 273 GLY A CA 1
ATOM 1896 C C . GLY A 1 273 ? 20.762 1.859 -8.475 1.00 94.94 273 GLY A C 1
ATOM 1897 O O . GLY A 1 273 ? 21.297 1.609 -9.547 1.00 94.94 273 GLY A O 1
ATOM 1898 N N . THR A 1 274 ? 20.856 1.061 -7.416 1.00 97.44 274 THR A N 1
ATOM 1899 C CA . THR A 1 274 ? 21.525 -0.254 -7.402 1.00 97.44 274 THR A CA 1
ATOM 1900 C C . THR A 1 274 ? 20.528 -1.405 -7.229 1.00 97.44 274 THR A C 1
ATOM 1902 O O . THR A 1 274 ? 20.908 -2.500 -6.811 1.00 97.44 274 THR A O 1
ATOM 1905 N N . SER A 1 275 ? 19.246 -1.158 -7.514 1.00 98.62 275 SER A N 1
ATOM 1906 C CA . SER A 1 275 ? 18.185 -2.149 -7.356 1.00 98.62 275 SER A CA 1
ATOM 1907 C C . SER A 1 275 ? 18.316 -3.281 -8.378 1.00 98.62 275 SER A C 1
ATOM 1909 O O . SER A 1 275 ? 19.067 -3.207 -9.359 1.00 98.62 275 SER A O 1
ATOM 1911 N N . THR A 1 276 ? 17.602 -4.381 -8.153 1.00 98.75 276 THR A N 1
ATOM 1912 C CA . THR A 1 276 ? 17.644 -5.530 -9.062 1.00 98.75 276 THR A CA 1
ATOM 1913 C C . THR A 1 276 ? 16.271 -6.126 -9.316 1.00 98.75 276 THR A C 1
ATOM 1915 O O . THR A 1 276 ? 15.454 -6.267 -8.406 1.00 98.75 276 THR A O 1
ATOM 1918 N N . ALA A 1 277 ? 16.045 -6.556 -10.555 1.00 98.62 277 ALA A N 1
ATOM 1919 C CA . ALA A 1 277 ? 14.870 -7.332 -10.928 1.00 98.62 277 ALA A CA 1
ATOM 1920 C C . ALA A 1 277 ? 14.880 -8.749 -10.318 1.00 98.62 277 ALA A C 1
ATOM 1922 O O . ALA A 1 277 ? 13.862 -9.435 -10.365 1.00 98.62 277 ALA A O 1
ATOM 1923 N N . GLY A 1 278 ? 15.987 -9.185 -9.698 1.00 98.25 278 GLY A N 1
ATOM 1924 C CA . GLY A 1 278 ? 16.042 -10.451 -8.966 1.00 98.25 278 GLY A CA 1
ATOM 1925 C C . GLY A 1 278 ? 15.687 -11.639 -9.860 1.00 98.25 278 GLY A C 1
ATOM 1926 O O . GLY A 1 278 ? 16.266 -11.789 -10.929 1.00 98.25 278 GLY A O 1
ATOM 1927 N N . ASN A 1 279 ? 14.736 -12.461 -9.422 1.00 98.62 279 ASN A N 1
ATOM 1928 C CA . ASN A 1 279 ? 14.101 -13.534 -10.197 1.00 98.62 279 ASN A CA 1
ATOM 1929 C C . ASN A 1 279 ? 12.665 -13.155 -10.612 1.00 98.62 279 ASN A C 1
ATOM 1931 O O . ASN A 1 279 ? 11.835 -14.035 -10.838 1.00 98.62 279 ASN A O 1
ATOM 1935 N N . GLY A 1 280 ? 12.335 -11.861 -10.625 1.00 98.69 280 GLY A N 1
ATOM 1936 C CA . GLY A 1 280 ? 10.985 -11.383 -10.890 1.00 98.69 280 GLY A CA 1
ATOM 1937 C C . GLY A 1 280 ? 10.516 -11.708 -12.307 1.00 98.69 280 GLY A C 1
ATOM 1938 O O . GLY A 1 280 ? 11.317 -11.868 -13.232 1.00 98.69 280 GLY A O 1
ATOM 1939 N N . ILE A 1 281 ? 9.201 -11.781 -12.480 1.00 98.88 281 ILE A N 1
ATOM 1940 C CA . ILE A 1 281 ? 8.540 -11.967 -13.773 1.00 98.88 281 ILE A CA 1
ATOM 1941 C C . ILE A 1 281 ? 7.875 -10.649 -14.151 1.00 98.88 281 ILE A C 1
ATOM 1943 O O . ILE A 1 281 ? 7.023 -10.158 -13.421 1.00 98.88 281 ILE A O 1
ATOM 1947 N N . PHE A 1 282 ? 8.234 -10.090 -15.299 1.00 98.88 282 PHE A N 1
ATOM 1948 C CA . PHE A 1 282 ? 7.739 -8.811 -15.793 1.00 98.88 282 PHE A CA 1
ATOM 1949 C C . PHE A 1 282 ? 6.982 -9.048 -17.093 1.00 98.88 282 PHE A C 1
ATOM 1951 O O . PHE A 1 282 ? 7.556 -9.504 -18.080 1.00 98.88 282 PHE A O 1
ATOM 1958 N N . ILE A 1 283 ? 5.688 -8.756 -17.086 1.00 98.81 283 ILE A N 1
ATOM 1959 C CA . ILE A 1 283 ? 4.780 -8.927 -18.214 1.00 98.81 283 ILE A CA 1
ATOM 1960 C C . ILE A 1 283 ? 4.344 -7.539 -18.663 1.00 98.81 283 ILE A C 1
ATOM 1962 O O . ILE A 1 283 ? 3.583 -6.863 -17.978 1.00 98.81 283 ILE A O 1
ATOM 1966 N N . ASN A 1 284 ? 4.824 -7.120 -19.824 1.00 98.38 284 ASN A N 1
ATOM 1967 C CA . ASN A 1 284 ? 4.465 -5.869 -20.469 1.00 98.38 284 ASN A CA 1
ATOM 1968 C C . ASN A 1 284 ? 3.388 -6.161 -21.512 1.00 98.38 284 ASN A C 1
ATOM 1970 O O . ASN A 1 284 ? 3.667 -6.706 -22.583 1.00 98.38 284 ASN A O 1
ATOM 1974 N N . ASN A 1 285 ? 2.143 -5.843 -21.179 1.00 97.00 285 ASN A N 1
ATOM 1975 C CA . ASN A 1 285 ? 1.014 -6.008 -22.077 1.00 97.00 285 ASN A CA 1
ATOM 1976 C C . ASN A 1 285 ? 0.952 -4.847 -23.063 1.00 97.00 285 ASN A C 1
ATOM 1978 O O . ASN A 1 285 ? 1.012 -3.682 -22.669 1.00 97.00 285 ASN A O 1
ATOM 1982 N N . GLY A 1 286 ? 0.793 -5.172 -24.344 1.00 90.81 286 GLY A N 1
ATOM 1983 C CA . GLY A 1 286 ? 0.595 -4.178 -25.383 1.00 90.81 286 GLY A CA 1
ATOM 1984 C C . GLY A 1 286 ? -0.630 -3.292 -25.140 1.00 90.81 286 GLY A C 1
ATOM 1985 O O . GLY A 1 286 ? -1.527 -3.633 -24.366 1.00 90.81 286 GLY A O 1
ATOM 1986 N N . ALA A 1 287 ? -0.665 -2.147 -25.818 1.00 86.75 287 ALA A N 1
ATOM 1987 C CA . ALA A 1 287 ? -1.799 -1.238 -25.776 1.00 86.75 287 ALA A CA 1
ATOM 1988 C C . ALA A 1 287 ? -3.102 -1.923 -26.225 1.00 86.75 287 ALA A C 1
ATOM 1990 O O . ALA A 1 287 ? -3.107 -2.775 -27.124 1.00 86.75 287 ALA A O 1
ATOM 1991 N N . SER A 1 288 ? -4.208 -1.530 -25.592 1.00 86.75 288 SER A N 1
ATOM 1992 C CA . SER A 1 288 ? -5.577 -1.891 -25.984 1.00 86.75 288 SER A CA 1
ATOM 1993 C C . SER A 1 288 ? -6.332 -0.729 -26.643 1.00 86.75 288 SER A C 1
ATOM 1995 O O . SER A 1 288 ? -7.454 -0.926 -27.106 1.00 86.75 288 SER A O 1
ATOM 1997 N N . VAL A 1 289 ? -5.722 0.461 -26.703 1.00 89.25 289 VAL A N 1
ATOM 1998 C CA . VAL A 1 289 ? -6.273 1.693 -27.286 1.00 89.25 289 VAL A CA 1
ATOM 1999 C C . VAL A 1 289 ? -5.273 2.279 -28.285 1.00 89.25 289 VAL A C 1
ATOM 2001 O O . VAL A 1 289 ? -4.077 2.289 -28.008 1.00 89.25 289 VAL A O 1
ATOM 2004 N N . ASP A 1 290 ? -5.750 2.731 -29.450 1.00 85.25 290 ASP A N 1
ATOM 2005 C CA . ASP A 1 290 ? -4.892 3.330 -30.484 1.00 85.25 290 ASP A CA 1
ATOM 2006 C C . ASP A 1 290 ? -4.098 4.527 -29.934 1.00 85.25 290 ASP A C 1
ATOM 2008 O O . ASP A 1 290 ? -4.636 5.333 -29.164 1.00 85.25 290 ASP A O 1
ATOM 2012 N N . GLU A 1 291 ? -2.854 4.681 -30.397 1.00 84.06 291 GLU A N 1
ATOM 2013 C CA . GLU A 1 291 ? -1.944 5.776 -30.012 1.00 84.06 291 GLU A CA 1
ATOM 2014 C C . GLU A 1 291 ? -1.627 5.819 -28.503 1.00 84.06 291 GLU A C 1
ATOM 2016 O O . GLU A 1 291 ? -1.386 6.891 -27.938 1.00 84.06 291 GLU A O 1
ATOM 2021 N N . THR A 1 292 ? -1.645 4.670 -27.819 1.00 89.50 292 THR A N 1
ATOM 2022 C CA . THR A 1 292 ? -1.138 4.553 -26.445 1.00 89.50 292 THR A CA 1
ATOM 2023 C C . THR A 1 292 ? 0.092 3.659 -26.382 1.00 89.50 292 THR A C 1
ATOM 2025 O O . THR A 1 292 ? 0.277 2.734 -27.177 1.00 89.50 292 THR A O 1
ATOM 2028 N N . ALA A 1 293 ? 0.964 3.948 -25.417 1.00 91.44 293 ALA A N 1
ATOM 2029 C CA . ALA A 1 293 ? 2.135 3.127 -25.173 1.00 91.44 293 ALA A CA 1
ATOM 2030 C C . ALA A 1 293 ? 1.728 1.759 -24.584 1.00 91.44 293 ALA A C 1
ATOM 2032 O O . ALA A 1 293 ? 0.757 1.665 -23.819 1.00 91.44 293 ALA A O 1
ATOM 2033 N N . PRO A 1 294 ? 2.461 0.681 -24.920 1.00 94.56 294 PRO A N 1
ATOM 2034 C CA . PRO A 1 294 ? 2.340 -0.591 -24.221 1.00 94.56 294 PRO A CA 1
ATOM 2035 C C . PRO A 1 294 ? 2.831 -0.448 -22.776 1.00 94.56 294 PRO A C 1
ATOM 2037 O O . PRO A 1 294 ? 3.584 0.468 -22.462 1.00 94.56 294 PRO A O 1
ATOM 2040 N N . GLY A 1 295 ? 2.459 -1.391 -21.910 1.00 96.62 295 GLY A N 1
ATOM 2041 C CA . GLY A 1 295 ? 3.032 -1.489 -20.573 1.00 96.62 295 GLY A CA 1
ATOM 2042 C C . GLY A 1 295 ? 4.558 -1.530 -20.622 1.00 96.62 295 GLY A C 1
ATOM 2043 O O . GLY A 1 295 ? 5.146 -2.072 -21.561 1.00 96.62 295 GLY A O 1
ATOM 2044 N N . HIS A 1 296 ? 5.202 -0.958 -19.612 1.00 95.69 296 HIS A N 1
ATOM 2045 C CA . HIS A 1 296 ? 6.638 -0.699 -19.654 1.00 95.69 296 HIS A CA 1
ATOM 2046 C C . HIS A 1 296 ? 7.383 -1.292 -18.452 1.00 95.69 296 HIS A C 1
ATOM 2048 O O . HIS A 1 296 ? 6.926 -1.218 -17.313 1.00 95.69 296 HIS A O 1
ATOM 2054 N N . THR A 1 297 ? 8.572 -1.849 -18.709 1.00 98.50 297 THR A N 1
ATOM 2055 C CA . THR A 1 297 ? 9.574 -2.146 -17.675 1.00 98.50 297 THR A CA 1
ATOM 2056 C C . THR A 1 297 ? 10.883 -1.443 -18.015 1.00 98.50 297 THR A C 1
ATOM 2058 O O . THR A 1 297 ? 11.445 -1.701 -19.079 1.00 98.50 297 THR A O 1
ATOM 2061 N N . GLY A 1 298 ? 11.381 -0.597 -17.110 1.00 98.06 298 GLY A N 1
ATOM 2062 C CA . GLY A 1 298 ? 12.581 0.216 -17.327 1.00 98.06 298 GLY A CA 1
ATOM 2063 C C . GLY A 1 298 ? 13.674 0.009 -16.279 1.00 98.06 298 GLY A C 1
ATOM 2064 O O . GLY A 1 298 ? 13.393 -0.281 -15.117 1.00 98.06 298 GLY A O 1
ATOM 2065 N N . PHE A 1 299 ? 14.926 0.218 -16.690 1.00 98.25 299 PHE A N 1
ATOM 2066 C CA . PHE A 1 299 ? 16.107 0.197 -15.822 1.00 98.25 299 PHE A CA 1
ATOM 2067 C C . PHE A 1 299 ? 16.887 1.503 -15.977 1.00 98.25 299 PHE A C 1
ATOM 2069 O O . PHE A 1 299 ? 17.201 1.909 -17.096 1.00 98.25 299 PHE A O 1
ATOM 2076 N N . GLY A 1 300 ? 17.227 2.143 -14.861 1.00 96.06 300 GLY A N 1
ATOM 2077 C CA . GLY A 1 300 ? 18.028 3.362 -14.814 1.00 96.06 300 GLY A CA 1
ATOM 2078 C C . GLY A 1 300 ? 19.165 3.282 -13.792 1.00 96.06 300 GLY A C 1
ATOM 2079 O O . GLY A 1 300 ? 19.106 2.542 -12.811 1.00 96.06 300 GLY A O 1
ATOM 2080 N N . GLY A 1 301 ? 20.220 4.073 -14.005 1.00 94.50 301 GLY A N 1
ATOM 2081 C CA . GLY A 1 301 ? 21.399 4.072 -13.133 1.00 94.50 301 GLY A CA 1
ATOM 2082 C C . GLY A 1 301 ? 22.198 2.767 -13.223 1.00 94.50 301 GLY A C 1
ATOM 2083 O O . GLY A 1 301 ? 22.559 2.340 -14.317 1.00 94.50 301 GLY A O 1
ATOM 2084 N N . PHE A 1 302 ? 22.485 2.147 -12.076 1.00 96.69 302 PHE A N 1
ATOM 2085 C CA . PHE A 1 302 ? 23.191 0.862 -11.958 1.00 96.69 302 PHE A CA 1
ATOM 2086 C C . PHE A 1 302 ? 22.240 -0.312 -11.671 1.00 96.69 302 PHE A C 1
ATOM 2088 O O . PHE A 1 302 ? 22.685 -1.367 -11.212 1.00 96.69 302 PHE A O 1
ATOM 2095 N N . ALA A 1 303 ? 20.937 -0.136 -11.909 1.00 98.12 303 ALA A N 1
ATOM 2096 C CA . ALA A 1 303 ? 19.963 -1.192 -11.702 1.00 98.12 303 ALA A CA 1
ATOM 2097 C C . ALA A 1 303 ? 20.241 -2.375 -12.639 1.00 98.12 303 ALA A C 1
ATOM 2099 O O . ALA A 1 303 ? 20.673 -2.202 -13.781 1.00 98.12 303 ALA A O 1
ATOM 2100 N N . THR A 1 304 ? 19.992 -3.595 -12.165 1.00 98.25 304 THR A N 1
ATOM 2101 C CA . THR A 1 304 ? 20.311 -4.819 -12.916 1.00 98.25 304 THR A CA 1
ATOM 2102 C C . THR A 1 304 ? 19.071 -5.651 -13.212 1.00 98.25 304 THR A C 1
ATOM 2104 O O . THR A 1 304 ? 18.184 -5.793 -12.371 1.00 98.25 304 THR A O 1
ATOM 2107 N N . ALA A 1 305 ? 19.044 -6.286 -14.385 1.00 97.25 305 ALA A N 1
ATOM 2108 C CA . ALA A 1 305 ? 17.999 -7.243 -14.749 1.00 97.25 305 ALA A CA 1
ATOM 2109 C C . ALA A 1 305 ? 18.043 -8.543 -13.916 1.00 97.25 305 ALA A C 1
ATOM 2111 O O . ALA A 1 305 ? 17.071 -9.295 -13.902 1.00 97.25 305 ALA A O 1
ATOM 2112 N N . GLY A 1 306 ? 19.149 -8.814 -13.210 1.00 96.25 306 GLY A N 1
ATOM 2113 C CA . GLY A 1 306 ? 19.315 -10.033 -12.419 1.00 96.25 306 GLY A CA 1
ATOM 2114 C C . GLY A 1 306 ? 19.102 -11.296 -13.262 1.00 96.25 306 GLY A C 1
ATOM 2115 O O . GLY A 1 306 ? 19.619 -11.402 -14.371 1.00 96.25 306 GLY A O 1
ATOM 2116 N N . SER A 1 307 ? 18.321 -12.233 -12.726 1.00 98.25 307 SER A N 1
ATOM 2117 C CA . SER A 1 307 ? 17.774 -13.400 -13.437 1.00 98.25 307 SER A CA 1
ATOM 2118 C C . SER A 1 307 ? 16.284 -13.211 -13.767 1.00 98.25 307 SER A C 1
ATOM 2120 O O . SER A 1 307 ? 15.532 -14.183 -13.840 1.00 98.25 307 SER A O 1
ATOM 2122 N N . GLY A 1 308 ? 15.837 -11.960 -13.915 1.00 98.06 308 GLY A N 1
ATOM 2123 C CA . GLY A 1 308 ? 14.447 -11.630 -14.198 1.00 98.06 308 GLY A CA 1
ATOM 2124 C C . GLY A 1 308 ? 13.984 -12.186 -15.545 1.00 98.06 308 GLY A C 1
ATOM 2125 O O . GLY A 1 308 ? 14.757 -12.308 -16.496 1.00 98.06 308 GLY A O 1
ATOM 2126 N N . THR A 1 309 ? 12.698 -12.513 -15.628 1.00 98.75 309 THR A N 1
ATOM 2127 C CA . THR A 1 309 ? 12.031 -12.940 -16.863 1.00 98.75 309 THR A CA 1
ATOM 2128 C C . THR A 1 309 ? 11.194 -11.791 -17.407 1.00 98.75 309 THR A C 1
ATOM 2130 O O . THR A 1 309 ? 10.335 -11.279 -16.696 1.00 98.75 309 THR A O 1
ATOM 2133 N N . PHE A 1 310 ? 11.402 -11.407 -18.668 1.00 98.50 310 PHE A N 1
ATOM 2134 C CA . PHE A 1 310 ? 10.706 -10.285 -19.306 1.00 98.50 310 PHE A CA 1
ATOM 2135 C C . PHE A 1 310 ? 9.888 -10.781 -20.497 1.00 98.50 310 PHE A C 1
ATOM 2137 O O . PHE A 1 310 ? 10.429 -11.363 -21.436 1.00 98.50 310 PHE A O 1
ATOM 2144 N N . ILE A 1 311 ? 8.580 -10.550 -20.450 1.00 98.50 311 ILE A N 1
ATOM 2145 C CA . ILE A 1 311 ? 7.600 -10.986 -21.442 1.00 98.50 311 ILE A CA 1
ATOM 2146 C C . ILE A 1 311 ? 6.944 -9.732 -22.011 1.00 98.50 311 ILE A C 1
ATOM 2148 O O . ILE A 1 311 ? 6.263 -9.011 -21.291 1.00 98.50 311 ILE A O 1
ATOM 2152 N N . ASN A 1 312 ? 7.135 -9.475 -23.303 1.00 97.12 312 ASN A N 1
ATOM 2153 C CA . ASN A 1 312 ? 6.488 -8.366 -24.003 1.00 97.12 312 ASN A CA 1
ATOM 2154 C C . ASN A 1 312 ? 5.407 -8.929 -24.925 1.00 97.12 312 ASN A C 1
ATOM 2156 O O . ASN A 1 312 ? 5.718 -9.624 -25.894 1.00 97.12 312 ASN A O 1
ATOM 2160 N N . ASN A 1 313 ? 4.148 -8.632 -24.622 1.00 95.31 313 ASN A N 1
ATOM 2161 C CA . ASN A 1 313 ? 3.008 -9.046 -25.429 1.00 95.31 313 ASN A CA 1
ATOM 2162 C C . ASN A 1 313 ? 2.681 -7.967 -26.466 1.00 95.31 313 ASN A C 1
ATOM 2164 O O . ASN A 1 313 ? 2.750 -6.771 -26.185 1.00 95.31 313 ASN A O 1
ATOM 2168 N N . THR A 1 314 ? 2.294 -8.383 -27.670 1.00 89.31 314 THR A N 1
ATOM 2169 C CA . THR A 1 314 ? 1.896 -7.463 -28.742 1.00 89.31 314 THR A CA 1
ATOM 2170 C C . THR A 1 314 ? 0.622 -6.701 -28.384 1.00 89.31 314 THR A C 1
ATOM 2172 O O . THR A 1 314 ? -0.268 -7.251 -27.735 1.00 89.31 314 THR A O 1
ATOM 2175 N N . GLY A 1 315 ? 0.511 -5.455 -28.847 1.00 81.25 315 GLY A N 1
ATOM 2176 C CA . GLY A 1 315 ? -0.735 -4.689 -28.764 1.00 81.25 315 GLY A CA 1
ATOM 2177 C C . GLY A 1 315 ? -1.831 -5.272 -29.653 1.00 81.25 315 GLY A C 1
ATOM 2178 O O . GLY A 1 315 ? -1.548 -5.941 -30.648 1.00 81.25 315 GLY A O 1
ATOM 2179 N N . ALA A 1 316 ? -3.085 -5.001 -29.292 1.00 81.81 316 ALA A N 1
ATOM 2180 C CA . ALA A 1 316 ? -4.249 -5.323 -30.125 1.00 81.81 316 ALA A CA 1
ATOM 2181 C C . ALA A 1 316 ? -4.518 -4.255 -31.207 1.00 81.81 316 ALA A C 1
ATOM 2183 O O . ALA A 1 316 ? -5.414 -4.415 -32.033 1.00 81.81 316 ALA A O 1
ATOM 2184 N N . VAL A 1 317 ? -3.749 -3.168 -31.173 1.00 80.31 317 VAL A N 1
ATOM 2185 C CA . VAL A 1 317 ? -3.945 -1.911 -31.900 1.00 80.31 317 VAL A CA 1
ATOM 2186 C C . VAL A 1 317 ? -2.599 -1.353 -32.364 1.00 80.31 317 VAL A C 1
ATOM 2188 O O . VAL A 1 317 ? -1.546 -1.786 -31.883 1.00 80.31 317 VAL A O 1
ATOM 2191 N N . SER A 1 318 ? -2.619 -0.395 -33.293 1.00 69.88 318 SER A N 1
ATOM 2192 C CA . SER A 1 318 ? -1.413 0.353 -33.658 1.00 69.88 318 SER A CA 1
ATOM 2193 C C . SER A 1 318 ? -1.055 1.341 -32.547 1.00 69.88 318 SER A C 1
ATOM 2195 O O . SER A 1 318 ? -1.872 2.198 -32.199 1.00 69.88 318 SER A O 1
ATOM 2197 N N . GLY A 1 319 ? 0.154 1.191 -32.003 1.00 58.97 319 GLY A N 1
ATOM 2198 C CA . GLY A 1 319 ? 0.775 2.177 -31.116 1.00 58.97 319 GLY A CA 1
ATOM 2199 C C . GLY A 1 319 ? 1.268 3.405 -31.865 1.00 58.97 319 GLY A C 1
ATOM 2200 O O . GLY A 1 319 ? 1.517 3.289 -33.088 1.00 58.97 319 GLY A O 1
#

Foldseek 3Di:
DDDDDDDDDDDDPPPPPDPPLPQAEWEQDQEAPDQELCQQSRTVVSDRAADLSYEYEFAHHPRQEHEYPAAGEYQEYEYAAQGDAHEYEPDPPYAYEHEHQYYHYNNPAAHEYEFAWFQDDQHENYEYHNAYEPYASYEYEFAWHPDDDLRTHGHEYEYDAAYEPAAYEYEWAWAAEANIGTHEYEYEHAYEPHQYEYEWAWHQEANIEIGEYEYYDQYEPHQYEYEWAWHNYAQIHIGEYEYEDAYEPHQYEYHKAKHNDANTATGEYEYEYAYEPAQYEYEWAQYADENIGIGYYYYYDNYYPHNYHYHYHYYPYHD